Protein AF-A0A3M5T421-F1 (afdb_monomer_lite)

Structure (mmCIF, N/CA/C/O backbone):
data_AF-A0A3M5T421-F1
#
_entry.id   AF-A0A3M5T421-F1
#
loop_
_atom_site.group_PDB
_atom_site.id
_atom_site.type_symbol
_atom_site.label_atom_id
_atom_site.label_alt_id
_atom_site.label_comp_id
_atom_site.label_asym_id
_atom_site.label_entity_id
_atom_site.label_seq_id
_atom_site.pdbx_PDB_ins_code
_atom_site.Cartn_x
_atom_site.Cartn_y
_atom_site.Cartn_z
_atom_site.occupancy
_atom_site.B_iso_or_equiv
_atom_site.auth_seq_id
_atom_site.auth_comp_id
_atom_site.auth_asym_id
_atom_site.auth_atom_id
_atom_site.pdbx_PDB_model_num
ATOM 1 N N . MET A 1 1 ? -17.397 15.640 17.678 1.00 32.97 1 MET A N 1
ATOM 2 C CA . MET A 1 1 ? -16.054 15.486 18.289 1.00 32.97 1 MET A CA 1
ATOM 3 C C . MET A 1 1 ? -15.115 14.724 17.333 1.00 32.97 1 MET A C 1
ATOM 5 O O . MET A 1 1 ? -14.426 13.822 17.773 1.00 32.97 1 MET A O 1
ATOM 9 N N . GLY A 1 2 ? -15.120 15.037 16.020 1.00 40.09 2 GLY A N 1
ATOM 10 C CA . GLY A 1 2 ? -14.871 14.008 14.987 1.00 40.09 2 GLY A CA 1
ATOM 11 C C . GLY A 1 2 ? -13.845 14.260 13.869 1.00 40.09 2 GLY A C 1
ATOM 12 O O . GLY A 1 2 ? -13.619 13.334 13.102 1.00 40.09 2 GLY A O 1
ATOM 13 N N . ASP A 1 3 ? -13.181 15.418 13.764 1.00 41.81 3 ASP A N 1
ATOM 14 C CA . ASP A 1 3 ? -12.389 15.734 12.548 1.00 41.81 3 ASP A CA 1
ATOM 15 C C . ASP A 1 3 ? -10.903 16.067 12.769 1.00 41.81 3 ASP A C 1
ATOM 17 O O . ASP A 1 3 ? -10.169 16.307 11.813 1.00 41.81 3 ASP A O 1
ATOM 21 N N . ARG A 1 4 ? -10.398 16.029 14.009 1.00 44.66 4 ARG A N 1
ATOM 22 C CA . ARG A 1 4 ? -8.980 16.345 14.303 1.00 44.66 4 ARG A CA 1
ATOM 23 C C . ARG A 1 4 ? -8.010 15.168 14.131 1.00 44.66 4 ARG A C 1
ATOM 25 O O . ARG A 1 4 ? -6.826 15.306 14.412 1.00 44.66 4 ARG A O 1
ATOM 32 N N . PHE A 1 5 ? -8.494 14.018 13.664 1.00 42.78 5 PHE A N 1
ATOM 33 C CA . PHE A 1 5 ? -7.790 12.742 13.827 1.00 42.78 5 PHE A CA 1
ATOM 34 C C . PHE A 1 5 ? -6.776 12.375 12.732 1.00 42.78 5 PHE A C 1
ATOM 36 O O . PHE A 1 5 ? -6.036 11.403 12.870 1.00 42.78 5 PHE A O 1
ATOM 43 N N . TRP A 1 6 ? -6.727 13.157 11.651 1.00 49.25 6 TRP A N 1
ATOM 44 C CA . TRP A 1 6 ? -5.822 12.924 10.517 1.00 49.25 6 TRP A CA 1
ATOM 45 C C . TRP A 1 6 ? -4.857 14.081 10.238 1.00 49.25 6 TRP A C 1
ATOM 47 O O . TRP A 1 6 ? -3.846 13.886 9.576 1.00 49.25 6 TRP A O 1
ATOM 57 N N . LEU A 1 7 ? -5.154 15.284 10.734 1.00 48.03 7 LEU A N 1
ATOM 58 C CA . LEU A 1 7 ? -4.573 16.521 10.198 1.00 48.03 7 LEU A CA 1
ATOM 59 C C . LEU A 1 7 ? -3.425 17.107 11.021 1.00 48.03 7 LEU A C 1
ATOM 61 O O . LEU A 1 7 ? -2.798 18.062 10.575 1.00 48.03 7 LEU A O 1
ATOM 65 N N . GLN A 1 8 ? -3.175 16.630 12.246 1.00 38.81 8 GLN A N 1
ATOM 66 C CA . GLN A 1 8 ? -2.543 17.524 13.220 1.00 38.81 8 GLN A CA 1
ATOM 67 C C . GLN A 1 8 ? -1.059 17.326 13.525 1.00 38.81 8 GLN A C 1
ATOM 69 O O . GLN A 1 8 ? -0.505 18.219 14.165 1.00 38.81 8 GLN A O 1
ATOM 74 N N . ARG A 1 9 ? -0.368 16.246 13.128 1.00 54.88 9 ARG A N 1
ATOM 75 C CA . ARG A 1 9 ? 1.013 16.034 13.622 1.00 54.88 9 ARG A CA 1
ATOM 76 C C . ARG A 1 9 ? 1.952 15.344 12.628 1.00 54.88 9 ARG A C 1
ATOM 78 O O . ARG A 1 9 ? 2.363 14.213 12.842 1.00 54.88 9 ARG A O 1
ATOM 85 N N . GLY A 1 10 ? 2.358 16.093 11.600 1.00 40.34 10 GLY A N 1
ATOM 86 C CA . GLY A 1 10 ? 3.562 15.823 10.795 1.00 40.34 10 GLY A CA 1
ATOM 87 C C . GLY A 1 10 ? 4.869 16.340 11.428 1.00 40.34 10 GLY A C 1
ATOM 88 O O . GLY A 1 10 ? 5.868 16.446 10.741 1.00 40.34 10 GLY A O 1
ATOM 89 N N . ARG A 1 11 ? 4.870 16.708 12.721 1.00 40.41 11 ARG A N 1
ATOM 90 C CA . ARG A 1 11 ? 6.007 17.343 13.428 1.00 40.41 11 ARG A CA 1
ATOM 91 C C . ARG A 1 11 ? 6.764 16.404 14.379 1.00 40.41 11 ARG A C 1
ATOM 93 O O . ARG A 1 11 ? 7.269 16.844 15.404 1.00 40.41 11 ARG A O 1
ATOM 100 N N . LEU A 1 12 ? 6.775 15.106 14.093 1.00 42.81 12 LEU A N 1
ATOM 101 C CA . LEU A 1 12 ? 7.561 14.125 14.860 1.00 42.81 12 LEU A CA 1
ATOM 102 C C . LEU A 1 12 ? 8.764 13.576 14.078 1.00 42.81 12 LEU A C 1
ATOM 104 O O . LEU A 1 12 ? 9.599 12.913 14.678 1.00 42.81 12 LEU A O 1
ATOM 108 N N . CYS A 1 13 ? 8.886 13.887 12.783 1.00 45.94 13 CYS A N 1
ATOM 109 C CA . CYS A 1 13 ? 9.976 13.406 11.925 1.00 45.94 13 CYS A CA 1
ATOM 110 C C . CYS A 1 13 ? 11.144 14.407 11.780 1.00 45.94 13 CYS A C 1
ATOM 112 O O . CYS A 1 13 ? 12.194 14.044 11.260 1.00 45.94 13 CYS A O 1
ATOM 114 N N . ASP A 1 14 ? 11.008 15.641 12.282 1.00 37.53 14 ASP A N 1
ATOM 115 C CA . ASP A 1 14 ? 12.075 16.651 12.257 1.00 37.53 14 ASP A CA 1
ATOM 116 C C . ASP A 1 14 ? 13.044 16.442 13.432 1.00 37.53 14 ASP A C 1
ATOM 118 O O . ASP A 1 14 ? 12.954 17.121 14.457 1.00 37.53 14 ASP A O 1
ATOM 122 N N . GLY A 1 15 ? 13.968 15.483 13.332 1.00 37.75 15 GLY A N 1
ATOM 123 C CA . GLY A 1 15 ? 14.931 15.300 14.418 1.00 37.75 15 GLY A CA 1
ATOM 124 C C . GLY A 1 15 ? 15.974 14.206 14.256 1.00 37.75 15 GLY A C 1
ATOM 125 O O . GLY A 1 15 ? 15.982 13.297 15.074 1.00 37.75 15 GLY A O 1
ATOM 126 N N . ALA A 1 16 ? 16.880 14.319 13.274 1.00 31.34 16 ALA A N 1
ATOM 127 C CA . ALA A 1 16 ? 18.247 13.768 13.358 1.00 31.34 16 ALA A CA 1
ATOM 128 C C . ALA A 1 16 ? 19.141 14.212 12.176 1.00 31.34 16 ALA A C 1
ATOM 130 O O . ALA A 1 16 ? 19.676 13.385 11.445 1.00 31.34 16 ALA A O 1
ATOM 131 N N . ALA A 1 17 ? 19.360 15.517 11.988 1.00 31.08 17 ALA A N 1
ATOM 132 C CA . ALA A 1 17 ? 20.508 15.976 11.200 1.00 31.08 17 ALA A CA 1
ATOM 133 C C . ALA A 1 17 ? 21.739 16.020 12.120 1.00 31.08 17 ALA A C 1
ATOM 135 O O . ALA A 1 17 ? 21.999 17.016 12.797 1.00 31.08 17 ALA A O 1
ATOM 136 N N . VAL A 1 18 ? 22.465 14.903 12.204 1.00 35.62 18 VAL A N 1
ATOM 137 C CA . VAL A 1 18 ? 23.777 14.846 12.862 1.00 35.62 18 VAL A CA 1
ATOM 138 C C . VAL A 1 18 ? 24.760 15.644 12.012 1.00 35.62 18 VAL A C 1
ATOM 140 O O . VAL A 1 18 ? 24.970 15.357 10.837 1.00 35.62 18 VAL A O 1
ATOM 143 N N . GLY A 1 19 ? 25.326 16.684 12.622 1.00 30.52 19 GLY A N 1
ATOM 144 C CA . GLY A 1 19 ? 26.227 17.619 11.972 1.00 30.52 19 GLY A CA 1
ATOM 145 C C . GLY A 1 19 ? 27.508 16.963 11.467 1.00 30.52 19 GLY A C 1
ATOM 146 O O . GLY A 1 19 ? 28.195 16.254 12.203 1.00 30.52 19 GLY A O 1
ATOM 147 N N . LEU A 1 20 ? 27.873 17.304 10.235 1.00 30.28 20 LEU A N 1
ATOM 148 C CA . LEU A 1 20 ? 29.234 17.175 9.747 1.00 30.28 20 LEU A CA 1
ATOM 149 C C . LEU A 1 20 ? 29.764 18.574 9.439 1.00 30.28 20 LEU A C 1
ATOM 151 O O . LEU A 1 20 ? 29.125 19.375 8.762 1.00 30.28 20 LEU A O 1
ATOM 155 N N . ARG A 1 21 ? 30.904 18.871 10.059 1.00 31.30 21 ARG A N 1
ATOM 156 C CA . ARG A 1 21 ? 31.563 20.172 10.080 1.00 31.30 21 ARG A CA 1
ATOM 157 C C . ARG A 1 21 ? 32.033 20.573 8.686 1.00 31.30 21 ARG A C 1
ATOM 159 O O . ARG A 1 21 ? 32.605 19.770 7.957 1.00 31.30 21 ARG A O 1
ATOM 166 N N . ASP A 1 22 ? 31.827 21.849 8.404 1.00 29.31 22 ASP A N 1
ATOM 167 C CA . ASP A 1 22 ? 32.208 22.542 7.185 1.00 29.31 22 ASP A CA 1
ATOM 168 C C . ASP A 1 22 ? 33.729 22.784 7.153 1.00 29.31 22 ASP A C 1
ATOM 170 O O . ASP A 1 22 ? 34.298 23.417 8.045 1.00 29.31 22 ASP A O 1
ATOM 174 N N . HIS A 1 23 ? 34.393 22.245 6.134 1.00 31.81 23 HIS A N 1
ATOM 175 C CA . HIS A 1 23 ? 35.765 22.570 5.754 1.00 31.81 23 HIS A CA 1
ATOM 176 C C . HIS A 1 23 ? 35.909 22.326 4.252 1.00 31.81 23 HIS A C 1
ATOM 178 O O . HIS A 1 23 ? 36.135 21.190 3.844 1.00 31.81 23 HIS A O 1
ATOM 184 N N . SER A 1 24 ? 35.806 23.370 3.426 1.00 30.89 24 SER A N 1
ATOM 185 C CA . SER A 1 24 ? 36.708 23.634 2.283 1.00 30.89 24 SER A CA 1
ATOM 186 C C . SER A 1 24 ? 36.214 24.838 1.462 1.00 30.89 24 SER A C 1
ATOM 188 O O . SER A 1 24 ? 35.057 24.930 1.085 1.00 30.89 24 SER A O 1
ATOM 190 N N . ILE A 1 25 ? 37.008 25.910 1.403 1.00 35.69 25 ILE A N 1
ATOM 191 C CA . ILE A 1 25 ? 37.922 26.280 0.303 1.00 35.69 25 ILE A CA 1
ATOM 192 C C . ILE A 1 25 ? 37.226 27.020 -0.852 1.00 35.69 25 ILE A C 1
ATOM 194 O O . ILE A 1 25 ? 36.344 26.526 -1.541 1.00 35.69 25 ILE A O 1
ATOM 198 N N . HIS A 1 26 ? 37.731 28.236 -1.064 1.00 31.06 26 HIS A N 1
ATOM 199 C CA . HIS A 1 26 ? 37.519 29.118 -2.203 1.00 31.06 26 HIS A CA 1
ATOM 200 C C . HIS A 1 26 ? 37.554 28.421 -3.572 1.00 31.06 26 HIS A C 1
ATOM 202 O O . HIS A 1 26 ? 38.553 27.801 -3.926 1.00 31.06 26 HIS A O 1
ATOM 208 N N . ALA A 1 27 ? 36.575 28.734 -4.424 1.00 35.19 27 ALA A N 1
ATOM 209 C CA . ALA A 1 27 ? 36.778 28.792 -5.868 1.00 35.19 27 ALA A CA 1
ATOM 210 C C . ALA A 1 27 ? 35.892 29.876 -6.504 1.00 35.19 27 ALA A C 1
ATOM 212 O O . ALA A 1 27 ? 34.702 29.999 -6.225 1.00 35.19 27 ALA A O 1
ATOM 213 N N . ARG A 1 28 ? 36.537 30.707 -7.327 1.00 31.88 28 ARG A N 1
ATOM 214 C CA . ARG A 1 28 ? 35.985 31.805 -8.131 1.00 31.88 28 ARG A CA 1
ATOM 215 C C . ARG A 1 28 ? 35.300 31.280 -9.398 1.00 31.88 28 ARG A C 1
ATOM 217 O O . ARG A 1 28 ? 35.723 30.268 -9.941 1.00 31.88 28 ARG A O 1
ATOM 224 N N . GLY A 1 29 ? 34.424 32.116 -9.963 1.00 29.84 29 GLY A N 1
ATOM 225 C CA . GLY A 1 29 ? 34.010 32.095 -11.377 1.00 29.84 29 GLY A CA 1
ATOM 226 C C . GLY A 1 29 ? 32.562 31.638 -11.557 1.00 29.84 29 GLY A C 1
ATOM 227 O O . GLY A 1 29 ? 32.127 30.721 -10.890 1.00 29.84 29 GLY A O 1
ATOM 228 N N . LEU A 1 30 ? 31.726 32.214 -12.414 1.00 35.88 30 LEU A N 1
ATOM 229 C CA . LEU A 1 30 ? 31.866 33.289 -13.390 1.00 35.88 30 LEU A CA 1
ATOM 230 C C . LEU A 1 30 ? 30.430 33.722 -13.730 1.00 35.88 30 LEU A C 1
ATOM 232 O O . LEU A 1 30 ? 29.548 32.887 -13.913 1.00 35.88 30 LEU A O 1
ATOM 236 N N . ARG A 1 31 ? 30.191 35.034 -13.793 1.00 35.88 31 ARG A N 1
ATOM 237 C CA . ARG A 1 31 ? 28.919 35.615 -14.242 1.00 35.88 31 ARG A CA 1
ATOM 238 C C . ARG A 1 31 ? 28.739 35.317 -15.725 1.00 35.88 31 ARG A C 1
ATOM 240 O O . ARG A 1 31 ? 29.645 35.618 -16.496 1.00 35.88 31 ARG A O 1
ATOM 247 N N . THR A 1 32 ? 27.554 34.883 -16.142 1.00 36.88 32 THR A N 1
ATOM 248 C CA . THR A 1 32 ? 27.082 35.167 -17.501 1.00 36.88 32 THR A CA 1
ATOM 249 C C . THR A 1 32 ? 25.639 35.652 -17.465 1.00 36.88 32 THR A C 1
ATOM 251 O O . THR A 1 32 ? 24.777 35.129 -16.765 1.00 36.88 32 THR A O 1
ATOM 254 N N . HIS A 1 33 ? 25.453 36.768 -18.160 1.00 36.34 33 HIS A N 1
ATOM 255 C CA . HIS A 1 33 ? 24.231 37.535 -18.308 1.00 36.34 33 HIS A CA 1
ATOM 256 C C . HIS A 1 33 ? 23.239 36.814 -19.220 1.00 36.34 33 HIS A C 1
ATOM 258 O O . HIS A 1 33 ? 23.617 36.287 -20.265 1.00 36.34 33 HIS A O 1
ATOM 264 N N . GLY A 1 34 ? 21.958 36.899 -18.867 1.00 34.22 34 GLY A N 1
ATOM 265 C CA . GLY A 1 34 ? 20.860 36.575 -19.765 1.00 34.22 34 GLY A CA 1
ATOM 266 C C . GLY A 1 34 ? 20.754 37.545 -20.945 1.00 34.22 34 GLY A C 1
ATOM 267 O O . GLY A 1 34 ? 21.080 38.731 -20.842 1.00 34.22 34 GLY A O 1
ATOM 268 N N . ARG A 1 35 ? 20.227 37.034 -22.060 1.00 36.50 35 ARG A N 1
ATOM 269 C CA . ARG A 1 35 ? 19.648 37.846 -23.129 1.00 36.50 35 ARG A CA 1
ATOM 270 C C . ARG A 1 35 ? 18.501 37.086 -23.789 1.00 36.50 35 ARG A C 1
ATOM 272 O O . ARG A 1 35 ? 18.713 36.114 -24.502 1.00 36.50 35 ARG A O 1
ATOM 279 N N . ASN A 1 36 ? 17.292 37.570 -23.522 1.00 35.12 36 ASN A N 1
ATOM 280 C CA . ASN A 1 36 ? 16.104 37.331 -24.328 1.00 35.12 36 ASN A CA 1
ATOM 281 C C . ASN A 1 36 ? 16.217 38.120 -25.635 1.00 35.12 36 ASN A C 1
ATOM 283 O O . ASN A 1 36 ? 16.517 39.314 -25.599 1.00 35.12 36 ASN A O 1
ATOM 287 N N . ILE A 1 37 ? 15.894 37.483 -26.757 1.00 38.16 37 ILE A N 1
ATOM 288 C CA . ILE A 1 37 ? 15.393 38.153 -27.961 1.00 38.16 37 ILE A CA 1
ATOM 289 C C . ILE A 1 37 ? 14.503 37.158 -28.702 1.00 38.16 37 ILE A C 1
ATOM 291 O O . ILE A 1 37 ? 14.935 36.057 -29.032 1.00 38.16 37 ILE A O 1
ATOM 295 N N . GLY A 1 38 ? 13.241 37.536 -28.896 1.00 32.88 38 GLY A N 1
ATOM 296 C CA . GLY A 1 38 ? 12.281 36.770 -29.679 1.00 32.88 38 GLY A CA 1
ATOM 297 C C . GLY A 1 38 ? 12.389 37.055 -31.172 1.00 32.88 38 GLY A C 1
ATOM 298 O O . GLY A 1 38 ? 12.977 38.052 -31.579 1.00 32.88 38 GLY A O 1
ATOM 299 N N . ALA A 1 39 ? 11.741 36.215 -31.973 1.00 34.44 39 ALA A N 1
ATOM 300 C CA . ALA A 1 39 ? 11.135 36.619 -33.235 1.00 34.44 39 ALA A CA 1
ATOM 301 C C . ALA A 1 39 ? 10.099 35.575 -33.660 1.00 34.44 39 ALA A C 1
ATOM 303 O O . ALA A 1 39 ? 10.355 34.374 -33.681 1.00 34.44 39 ALA A O 1
ATOM 304 N N . ALA A 1 40 ? 8.913 36.082 -33.968 1.00 35.72 40 ALA A N 1
ATOM 305 C CA . ALA A 1 40 ? 7.788 35.369 -34.531 1.00 35.72 40 ALA A CA 1
ATOM 306 C C . ALA A 1 40 ? 8.055 34.948 -35.983 1.00 35.72 40 ALA A C 1
ATOM 308 O O . ALA A 1 40 ? 8.691 35.689 -36.726 1.00 35.72 40 ALA A O 1
ATOM 309 N N . HIS A 1 41 ? 7.447 33.844 -36.422 1.00 36.12 41 HIS A N 1
ATOM 310 C CA . HIS A 1 41 ? 7.095 33.665 -37.829 1.00 36.12 41 HIS A CA 1
ATOM 311 C C . HIS A 1 41 ? 5.764 32.916 -37.975 1.00 36.12 41 HIS A C 1
ATOM 313 O O . HIS A 1 41 ? 5.596 31.789 -37.518 1.00 36.12 41 HIS A O 1
ATOM 319 N N . ARG A 1 42 ? 4.813 33.597 -38.626 1.00 35.00 42 ARG A N 1
ATOM 320 C CA . ARG A 1 42 ? 3.590 33.058 -39.234 1.00 35.00 42 ARG A CA 1
ATOM 321 C C . ARG A 1 42 ? 3.919 32.451 -40.603 1.00 35.00 42 ARG A C 1
ATOM 323 O O . ARG A 1 42 ? 4.638 33.076 -41.375 1.00 35.00 42 ARG A O 1
ATOM 330 N N . SER A 1 43 ? 3.291 31.326 -40.934 1.00 36.25 43 SER A N 1
ATOM 331 C CA . SER A 1 43 ? 2.716 30.972 -42.253 1.00 36.25 43 SER A CA 1
ATOM 332 C C . SER A 1 43 ? 1.999 29.618 -42.074 1.00 36.25 43 SER A C 1
ATOM 334 O O . SER A 1 43 ? 2.550 28.719 -41.456 1.00 36.25 43 SER A O 1
ATOM 336 N N . SER A 1 44 ? 0.679 29.496 -42.240 1.00 33.00 44 SER A N 1
ATOM 337 C CA . SER A 1 44 ? -0.132 29.501 -43.472 1.00 33.00 44 SER A CA 1
ATOM 338 C C . SER A 1 44 ? 0.101 28.283 -44.378 1.00 33.00 44 SER A C 1
ATOM 340 O O . SER A 1 44 ? 1.075 28.256 -45.117 1.00 33.00 44 SER A O 1
ATOM 342 N N . GLY A 1 45 ? -0.884 27.372 -44.407 1.00 30.27 45 GLY A N 1
ATOM 343 C CA . GLY A 1 45 ? -1.228 26.556 -45.582 1.00 30.27 45 GLY A CA 1
ATOM 344 C C . GLY A 1 45 ? -0.817 25.079 -45.546 1.00 30.27 45 GLY A C 1
ATOM 345 O O . GLY A 1 45 ? 0.342 24.755 -45.742 1.00 30.27 45 GLY A O 1
ATOM 346 N N . LEU A 1 46 ? -1.774 24.162 -45.375 1.00 36.59 46 LEU A N 1
ATOM 347 C CA . LEU A 1 46 ? -2.477 23.482 -46.476 1.00 36.59 46 LEU A CA 1
ATOM 348 C C . LEU A 1 46 ? -3.351 22.359 -45.892 1.00 36.59 46 LEU A C 1
ATOM 350 O O . LEU A 1 46 ? -2.864 21.398 -45.301 1.00 36.59 46 LEU A O 1
ATOM 354 N N . ALA A 1 47 ? -4.660 22.480 -46.094 1.00 35.72 47 ALA A N 1
ATOM 355 C CA . ALA A 1 47 ? -5.601 21.390 -45.905 1.00 35.72 47 ALA A CA 1
ATOM 356 C C . ALA A 1 47 ? -5.402 20.368 -47.032 1.00 35.72 47 ALA A C 1
ATOM 358 O O . ALA A 1 47 ? -5.485 20.725 -48.205 1.00 35.72 47 ALA A O 1
ATOM 359 N N . THR A 1 48 ? -5.176 19.103 -46.682 1.00 38.56 48 THR A N 1
ATOM 360 C CA . THR A 1 48 ? -5.306 17.992 -47.630 1.00 38.56 48 THR A CA 1
ATOM 361 C C . THR A 1 48 ? -6.245 16.967 -47.020 1.00 38.56 48 THR A C 1
ATOM 363 O O . THR A 1 48 ? -5.930 16.324 -46.021 1.00 38.56 48 THR A O 1
ATOM 366 N N . SER A 1 49 ? -7.433 16.864 -47.609 1.00 37.31 49 SER A N 1
ATOM 367 C CA . SER A 1 49 ? -8.392 15.803 -47.343 1.00 37.31 49 SER A CA 1
ATOM 368 C C . SER A 1 49 ? -7.791 14.465 -47.762 1.00 37.31 49 SER A C 1
ATOM 370 O O . SER A 1 49 ? -7.388 14.319 -48.917 1.00 37.31 49 SER A O 1
ATOM 372 N N . GLN A 1 50 ? -7.793 13.473 -46.875 1.00 40.84 50 GLN A N 1
ATOM 373 C CA . GLN A 1 50 ? -7.695 12.082 -47.297 1.00 40.84 50 GLN A CA 1
ATOM 374 C C . GLN A 1 50 ? -8.900 11.291 -46.814 1.00 40.84 50 GLN A C 1
ATOM 376 O O . GLN A 1 50 ? -9.399 11.419 -45.697 1.00 40.84 50 GLN A O 1
ATOM 381 N N . THR A 1 51 ? -9.397 10.546 -47.781 1.00 36.78 51 THR A N 1
ATOM 382 C CA . THR A 1 51 ? -10.641 9.817 -47.870 1.00 36.78 51 THR A CA 1
ATOM 383 C C . THR A 1 51 ? -10.647 8.590 -46.968 1.00 36.78 51 THR A C 1
ATOM 385 O O . THR A 1 51 ? -9.695 7.819 -46.876 1.00 36.78 51 THR A O 1
ATOM 388 N N . ARG A 1 52 ? -11.792 8.407 -46.313 1.00 37.00 52 ARG A N 1
ATOM 389 C CA . ARG A 1 52 ? -12.182 7.243 -45.521 1.00 37.00 52 ARG A CA 1
ATOM 390 C C . ARG A 1 52 ? -12.295 6.025 -46.444 1.00 37.00 52 ARG A C 1
ATOM 392 O O . ARG A 1 52 ? -13.236 5.936 -47.224 1.00 37.00 52 ARG A O 1
ATOM 399 N N . SER A 1 53 ? -11.337 5.106 -46.360 1.00 33.56 53 SER A N 1
ATOM 400 C CA . SER A 1 53 ? -11.389 3.803 -47.029 1.00 33.56 53 SER A CA 1
ATOM 401 C C . SER A 1 53 ? -11.942 2.764 -46.052 1.00 33.56 53 SER A C 1
ATOM 403 O O . SER A 1 53 ? -11.316 2.432 -45.045 1.00 33.56 53 SER A O 1
ATOM 405 N N . THR A 1 54 ? -13.159 2.309 -46.326 1.00 39.69 54 THR A N 1
ATOM 406 C CA . THR A 1 54 ? -13.825 1.174 -45.684 1.00 39.69 54 THR A CA 1
ATOM 407 C C . THR A 1 54 ? -13.110 -0.116 -46.078 1.00 39.69 54 THR A C 1
ATOM 409 O O . THR A 1 54 ? -13.036 -0.439 -47.261 1.00 39.69 54 THR A O 1
ATOM 412 N N . ARG A 1 55 ? -12.568 -0.849 -45.100 1.00 40.38 55 ARG A N 1
ATOM 413 C CA . ARG A 1 55 ? -12.088 -2.223 -45.289 1.00 40.38 55 ARG A CA 1
ATOM 414 C C . ARG A 1 55 ? -13.103 -3.186 -44.693 1.00 40.38 55 ARG A C 1
ATOM 416 O O . ARG A 1 55 ? -13.348 -3.162 -43.489 1.00 40.38 55 ARG A O 1
ATOM 423 N N . ASP A 1 56 ? -13.674 -3.990 -45.576 1.00 36.94 56 ASP A N 1
ATOM 424 C CA . ASP A 1 56 ? -14.610 -5.063 -45.286 1.00 36.94 56 ASP A CA 1
ATOM 425 C C . ASP A 1 56 ? -13.958 -6.184 -44.465 1.00 36.94 56 ASP A C 1
ATOM 427 O O . ASP A 1 56 ? -12.828 -6.609 -44.722 1.00 36.94 56 ASP A O 1
ATOM 431 N N . LEU A 1 57 ? -14.710 -6.664 -43.472 1.00 37.09 57 LEU A N 1
ATOM 432 C CA . LEU A 1 57 ? -14.452 -7.902 -42.744 1.00 37.09 57 LEU A CA 1
ATOM 433 C C . LEU A 1 57 ? -14.640 -9.095 -43.692 1.00 37.09 57 LEU A C 1
ATOM 435 O O . LEU A 1 57 ? -15.744 -9.331 -44.179 1.00 37.09 57 LEU A O 1
ATOM 439 N N . VAL A 1 58 ? -13.596 -9.903 -43.873 1.00 39.62 58 VAL A N 1
ATOM 440 C CA . VAL A 1 58 ? -13.699 -11.235 -44.483 1.00 39.62 58 VAL A CA 1
ATOM 441 C C . VAL A 1 58 ? -13.680 -12.278 -43.365 1.00 39.62 58 VAL A C 1
ATOM 443 O O . VAL A 1 58 ? -12.659 -12.492 -42.714 1.00 39.62 58 VAL A O 1
ATOM 446 N N . LEU A 1 59 ? -14.833 -12.907 -43.131 1.00 45.94 59 LEU A N 1
ATOM 447 C CA . LEU A 1 59 ? -14.989 -14.124 -42.328 1.00 45.94 59 LEU A CA 1
ATOM 448 C C . LEU A 1 59 ? -14.735 -15.370 -43.206 1.00 45.94 59 LEU A C 1
ATOM 450 O O . LEU A 1 59 ? -14.953 -15.317 -44.417 1.00 45.94 59 LEU A O 1
ATOM 454 N N . PRO A 1 60 ? -14.275 -16.492 -42.623 1.00 41.75 60 PRO A N 1
ATOM 455 C CA . PRO A 1 60 ? -13.832 -17.665 -43.371 1.00 41.75 60 PRO A CA 1
ATOM 456 C C . PRO A 1 60 ? -14.989 -18.499 -43.944 1.00 41.75 60 PRO A C 1
ATOM 458 O O . PRO A 1 60 ? -16.057 -18.636 -43.347 1.00 41.75 60 PRO A O 1
ATOM 461 N N . HIS A 1 61 ? -14.727 -19.101 -45.106 1.00 39.88 61 HIS A N 1
ATOM 462 C CA . HIS A 1 61 ? -15.609 -20.031 -45.806 1.00 39.88 61 HIS A CA 1
ATOM 463 C C . HIS A 1 61 ? -15.905 -21.293 -44.980 1.00 39.88 61 HIS A C 1
ATOM 465 O O . HIS A 1 61 ? -15.005 -22.040 -44.598 1.00 39.88 61 HIS A O 1
ATOM 471 N N . VAL A 1 62 ? -17.195 -21.565 -44.789 1.00 39.94 62 VAL A N 1
ATOM 472 C CA . VAL A 1 62 ? -17.733 -22.838 -44.302 1.00 39.94 62 VAL A CA 1
ATOM 473 C C . VAL A 1 62 ? -17.723 -23.843 -45.458 1.00 39.94 62 VAL A C 1
ATOM 475 O O . VAL A 1 62 ? -18.352 -23.617 -46.492 1.00 39.94 62 VAL A O 1
ATOM 478 N N . ALA A 1 63 ? -17.002 -24.952 -45.293 1.00 37.84 63 ALA A N 1
ATOM 479 C CA . ALA A 1 63 ? -16.981 -26.054 -46.248 1.00 37.84 63 ALA A CA 1
ATOM 480 C C . ALA A 1 63 ? -18.288 -26.862 -46.162 1.00 37.84 63 ALA A C 1
ATOM 482 O O . ALA A 1 63 ? -18.620 -27.433 -45.123 1.00 37.84 63 ALA A O 1
ATOM 483 N N . ALA A 1 64 ? -19.030 -26.913 -47.269 1.00 37.50 64 ALA A N 1
ATOM 484 C CA . ALA A 1 64 ? -20.229 -27.728 -47.415 1.00 37.50 64 ALA A CA 1
ATOM 485 C C . ALA A 1 64 ? -19.854 -29.205 -47.637 1.00 37.50 64 ALA A C 1
ATOM 487 O O . ALA A 1 64 ? -19.156 -29.550 -48.590 1.00 37.50 64 ALA A O 1
ATOM 488 N N . ALA A 1 65 ? -20.342 -30.082 -46.759 1.00 38.31 65 ALA A N 1
ATOM 489 C CA . ALA A 1 65 ? -20.200 -31.527 -46.874 1.00 38.31 65 ALA A CA 1
ATOM 490 C C . ALA A 1 65 ? -21.042 -32.069 -48.047 1.00 38.31 65 ALA A C 1
ATOM 492 O O . ALA A 1 65 ? -22.275 -32.033 -48.025 1.00 38.31 65 ALA A O 1
ATOM 493 N N . ALA A 1 66 ? -20.367 -32.588 -49.073 1.00 39.97 66 ALA A N 1
ATOM 494 C CA . ALA A 1 66 ? -20.986 -33.300 -50.183 1.00 39.97 66 ALA A CA 1
ATOM 495 C C . ALA A 1 66 ? -21.419 -34.711 -49.743 1.00 39.97 66 ALA A C 1
ATOM 497 O O . ALA A 1 66 ? -20.624 -35.509 -49.245 1.00 39.97 66 ALA A O 1
ATOM 498 N N . ARG A 1 67 ? -22.707 -35.010 -49.937 1.00 39.88 67 ARG A N 1
ATOM 499 C CA . ARG A 1 67 ? -23.335 -36.317 -49.712 1.00 39.88 67 ARG A CA 1
ATOM 500 C C . ARG A 1 67 ? -22.839 -37.319 -50.755 1.00 39.88 67 ARG A C 1
ATOM 502 O O . ARG A 1 67 ? -23.138 -37.167 -51.934 1.00 39.88 67 ARG A O 1
ATOM 509 N N . ASN A 1 68 ? -22.126 -38.352 -50.313 1.00 39.91 68 ASN A N 1
ATOM 510 C CA . ASN A 1 68 ? -21.692 -39.457 -51.164 1.00 39.91 68 ASN A CA 1
ATOM 511 C C . ASN A 1 68 ? -22.734 -40.584 -51.101 1.00 39.91 68 ASN A C 1
ATOM 513 O O . ASN A 1 68 ? -22.890 -41.252 -50.080 1.00 39.91 68 ASN A O 1
ATOM 517 N N . THR A 1 69 ? -23.490 -40.753 -52.182 1.00 38.84 69 THR A N 1
ATOM 518 C CA . THR A 1 69 ? -24.409 -41.872 -52.396 1.00 38.84 69 THR A CA 1
ATOM 519 C C . THR A 1 69 ? -23.628 -43.005 -53.052 1.00 38.84 69 THR A C 1
ATOM 521 O O . THR A 1 69 ? -23.176 -42.873 -54.187 1.00 38.84 69 THR A O 1
ATOM 524 N N . ARG A 1 70 ? -23.469 -44.139 -52.359 1.00 37.25 70 ARG A N 1
ATOM 525 C CA . ARG A 1 70 ? -23.011 -45.378 -52.998 1.00 37.25 70 ARG A CA 1
ATOM 526 C C . ARG A 1 70 ? -23.921 -46.541 -52.628 1.00 37.25 70 ARG A C 1
ATOM 528 O O . ARG A 1 70 ? -24.163 -46.832 -51.461 1.00 37.25 70 ARG A O 1
ATOM 535 N N . SER A 1 71 ? -24.451 -47.124 -53.690 1.00 37.78 71 SER A N 1
ATOM 536 C CA . SER A 1 71 ? -25.493 -48.132 -53.777 1.00 37.78 71 SER A CA 1
ATOM 537 C C . SER A 1 71 ? -25.149 -49.419 -53.027 1.00 37.78 71 SER A C 1
ATOM 539 O O . SER A 1 71 ? -24.069 -49.980 -53.206 1.00 37.78 71 SER A O 1
ATOM 541 N N . TYR A 1 72 ? -26.097 -49.908 -52.227 1.00 44.44 72 TYR A N 1
ATOM 542 C CA . TYR A 1 72 ? -26.068 -51.256 -51.669 1.00 44.44 72 TYR A CA 1
ATOM 543 C C . TYR A 1 72 ? -26.408 -52.272 -52.765 1.00 44.44 72 TYR A C 1
ATOM 545 O O . TYR A 1 72 ? -27.444 -52.175 -53.422 1.00 44.44 72 TYR A O 1
ATOM 553 N N . VAL A 1 73 ? -25.519 -53.245 -52.951 1.00 45.28 73 VAL A N 1
ATOM 554 C CA . VAL A 1 73 ? -25.720 -54.412 -53.811 1.00 45.28 73 VAL A CA 1
ATOM 555 C C . VAL A 1 73 ? -26.656 -55.387 -53.098 1.00 45.28 73 VAL A C 1
ATOM 557 O O . VAL A 1 73 ? -26.377 -55.831 -51.985 1.00 45.28 73 VAL A O 1
ATOM 560 N N . ILE A 1 74 ? -27.770 -55.716 -53.750 1.00 39.53 74 ILE A N 1
ATOM 561 C CA . ILE A 1 74 ? -28.675 -56.794 -53.352 1.00 39.53 74 ILE A CA 1
ATOM 562 C C . ILE A 1 74 ? -28.038 -58.122 -53.775 1.00 39.53 74 ILE A C 1
ATOM 564 O O . ILE A 1 74 ? -27.992 -58.437 -54.960 1.00 39.53 74 ILE A O 1
ATOM 568 N N . GLN A 1 75 ? -27.565 -58.908 -52.805 1.00 45.00 75 GLN A N 1
ATOM 569 C CA . GLN A 1 75 ? -27.199 -60.310 -53.012 1.00 45.00 75 GLN A CA 1
ATOM 570 C C . GLN A 1 75 ? -28.425 -61.180 -52.693 1.00 45.00 75 GLN A C 1
ATOM 572 O O . GLN A 1 75 ? -28.869 -61.263 -51.547 1.00 45.00 75 GLN A O 1
ATOM 577 N N . GLN A 1 76 ? -28.986 -61.808 -53.727 1.00 41.00 76 GLN A N 1
ATOM 578 C CA . GLN A 1 76 ? -30.087 -62.766 -53.635 1.00 41.00 76 GLN A CA 1
ATOM 579 C C . GLN A 1 76 ? -29.695 -63.981 -52.778 1.00 41.00 76 GLN A C 1
ATOM 581 O O . GLN A 1 76 ? -28.681 -64.631 -53.030 1.00 41.00 76 GLN A O 1
ATOM 586 N N . ARG A 1 77 ? -30.536 -64.328 -51.797 1.00 36.12 77 ARG A N 1
ATOM 587 C CA . ARG A 1 77 ? -30.470 -65.598 -51.064 1.00 36.12 77 ARG A CA 1
ATOM 588 C C . ARG A 1 77 ? -31.399 -66.603 -51.746 1.00 36.12 77 ARG A C 1
ATOM 590 O O . ARG A 1 77 ? -32.614 -66.433 -51.710 1.00 36.12 77 ARG A O 1
ATOM 597 N N . GLN A 1 78 ? -30.817 -67.621 -52.375 1.00 40.62 78 GLN A N 1
ATOM 598 C CA . GLN A 1 78 ? -31.542 -68.774 -52.907 1.00 40.62 78 GLN A CA 1
ATOM 599 C C . GLN A 1 78 ? -31.979 -69.734 -51.786 1.00 40.62 78 GLN A C 1
ATOM 601 O O . GLN A 1 78 ? -31.398 -69.781 -50.701 1.00 40.62 78 GLN A O 1
ATOM 606 N N . SER A 1 79 ? -33.062 -70.442 -52.082 1.00 39.09 79 SER A N 1
ATOM 607 C CA . SER A 1 79 ? -33.919 -71.290 -51.254 1.00 39.09 79 SER A CA 1
ATOM 608 C C . SER A 1 79 ? -33.495 -72.770 -51.194 1.00 39.09 79 SER A C 1
ATOM 610 O O . SER A 1 79 ? -32.921 -73.286 -52.146 1.00 39.09 79 SER A O 1
ATOM 612 N N . GLY A 1 80 ? -33.904 -73.466 -50.116 1.00 35.84 80 GLY A N 1
ATOM 613 C CA . GLY A 1 80 ? -33.960 -74.940 -49.976 1.00 35.84 80 GLY A CA 1
ATOM 614 C C . GLY A 1 80 ? -33.140 -75.463 -48.784 1.00 35.84 80 GLY A C 1
ATOM 615 O O . GLY A 1 80 ? -31.923 -75.414 -48.849 1.00 35.84 80 GLY A O 1
ATOM 616 N N . HIS A 1 81 ? -33.707 -75.828 -47.620 1.00 41.72 81 HIS A N 1
ATOM 617 C CA . HIS A 1 81 ? -34.502 -77.032 -47.231 1.00 41.72 81 HIS A CA 1
ATOM 618 C C . HIS A 1 81 ? -33.700 -77.798 -46.134 1.00 41.72 81 HIS A C 1
ATOM 620 O O . HIS A 1 81 ? -32.482 -77.641 -46.126 1.00 41.72 81 HIS A O 1
ATOM 626 N N . PRO A 1 82 ? -34.254 -78.692 -45.282 1.00 47.03 82 PRO A N 1
ATOM 627 C CA . PRO A 1 82 ? -35.577 -78.816 -44.664 1.00 47.03 82 PRO A CA 1
ATOM 628 C C . PRO A 1 82 ? -35.538 -78.562 -43.130 1.00 47.03 82 PRO A C 1
ATOM 630 O O . PRO A 1 82 ? -34.488 -78.346 -42.530 1.00 47.03 82 PRO A O 1
ATOM 633 N N . ILE A 1 83 ? -36.710 -78.604 -42.489 1.00 53.50 83 ILE A N 1
ATOM 634 C CA . ILE A 1 83 ? -36.872 -78.629 -41.028 1.00 53.50 83 ILE A CA 1
ATOM 635 C C . ILE A 1 83 ? -36.277 -79.932 -40.478 1.00 53.50 83 ILE A C 1
ATOM 637 O O . ILE A 1 83 ? -36.750 -81.016 -40.809 1.00 53.50 83 ILE A O 1
ATOM 641 N N . GLY A 1 84 ? -35.262 -79.814 -39.625 1.00 42.19 84 GLY A N 1
ATOM 642 C CA . GLY A 1 84 ? -34.661 -80.922 -38.896 1.00 42.19 84 GLY A CA 1
ATOM 643 C C . GLY A 1 84 ? -34.059 -80.423 -37.588 1.00 42.19 84 GLY A C 1
ATOM 644 O O . GLY A 1 84 ? -33.164 -79.588 -37.608 1.00 42.19 84 GLY A O 1
ATOM 645 N N . GLN A 1 85 ? -34.590 -80.950 -36.484 1.00 43.81 85 GLN A N 1
ATOM 646 C CA . GLN A 1 85 ? -33.980 -81.015 -35.157 1.00 43.81 85 GLN A CA 1
ATOM 647 C C . GLN A 1 85 ? -33.553 -79.672 -34.524 1.00 43.81 85 GLN A C 1
ATOM 649 O O . GLN A 1 85 ? -32.446 -79.175 -34.716 1.00 43.81 85 GLN A O 1
ATOM 654 N N . LEU A 1 86 ? -34.410 -79.115 -33.660 1.00 50.78 86 LEU A N 1
ATOM 655 C CA . LEU A 1 86 ? -33.937 -78.266 -32.565 1.00 50.78 86 LEU A CA 1
ATOM 656 C C . LEU A 1 86 ? -33.114 -79.156 -31.626 1.00 50.78 86 LEU A C 1
ATOM 658 O O . LEU A 1 86 ? -33.644 -79.712 -30.666 1.00 50.78 86 LEU A O 1
ATOM 662 N N . ASP A 1 87 ? -31.823 -79.304 -31.917 1.00 52.16 87 ASP A N 1
ATOM 663 C CA . ASP A 1 87 ? -30.853 -79.668 -30.895 1.00 52.16 87 ASP A CA 1
ATOM 664 C C . ASP A 1 87 ? -30.898 -78.550 -29.854 1.00 52.16 87 ASP A C 1
ATOM 666 O O . ASP A 1 87 ? -30.349 -77.459 -30.039 1.00 52.16 87 ASP A O 1
ATOM 670 N N . MET A 1 88 ? -31.636 -78.799 -28.769 1.00 55.81 88 MET A N 1
ATOM 671 C CA . MET A 1 88 ? -31.540 -78.001 -27.558 1.00 55.81 88 MET A CA 1
ATOM 672 C C . MET A 1 88 ? -30.052 -77.955 -27.206 1.00 55.81 88 MET A C 1
ATOM 674 O O . MET A 1 88 ? -29.458 -79.014 -26.978 1.00 55.81 88 MET A O 1
ATOM 678 N N . PRO A 1 89 ? -29.407 -76.774 -27.228 1.00 56.66 89 PRO A N 1
ATOM 679 C CA . PRO A 1 89 ? -27.997 -76.690 -26.902 1.00 56.66 89 PRO A CA 1
ATOM 680 C C . PRO A 1 89 ? -27.816 -77.303 -25.519 1.00 56.66 89 PRO A C 1
ATOM 682 O O . PRO A 1 89 ? -28.542 -76.930 -24.597 1.00 56.66 89 PRO A O 1
ATOM 685 N N . SER A 1 90 ? -26.881 -78.249 -25.392 1.00 62.12 90 SER A N 1
ATOM 686 C CA . SER A 1 90 ? -26.576 -78.869 -24.103 1.00 62.12 90 SER A CA 1
ATOM 687 C C . SER A 1 90 ? -26.428 -77.774 -23.046 1.00 62.12 90 SER A C 1
ATOM 689 O O . SER A 1 90 ? -25.882 -76.705 -23.338 1.00 62.12 90 SER A O 1
ATOM 691 N N . GLU A 1 91 ? -26.931 -77.996 -21.832 1.00 62.19 91 GLU A N 1
ATOM 692 C CA . GLU A 1 91 ? -26.909 -76.983 -20.763 1.00 62.19 91 GLU A CA 1
ATOM 693 C C . GLU A 1 91 ? -25.496 -76.398 -20.538 1.00 62.19 91 GLU A C 1
ATOM 695 O O . GLU A 1 91 ? -25.340 -75.230 -20.187 1.00 62.19 91 GLU A O 1
ATOM 700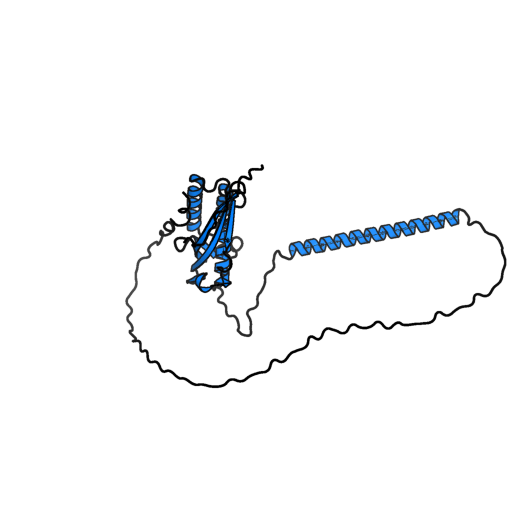 N N . GLY A 1 92 ? -24.439 -77.155 -20.863 1.00 65.69 92 GLY A N 1
ATOM 701 C CA . GLY A 1 92 ? -23.058 -76.663 -20.880 1.00 65.69 92 GLY A CA 1
ATOM 702 C C . GLY A 1 92 ? -22.752 -75.603 -21.957 1.00 65.69 92 GLY A C 1
ATOM 703 O O . GLY A 1 92 ? -21.989 -74.664 -21.712 1.00 65.69 92 GLY A O 1
ATOM 704 N N . ALA A 1 93 ? -23.350 -75.685 -23.148 1.00 70.69 93 ALA A N 1
ATOM 705 C CA . ALA A 1 93 ? -23.174 -74.711 -24.230 1.00 70.69 93 ALA A CA 1
ATOM 706 C C . ALA A 1 93 ? -23.940 -73.398 -23.979 1.00 70.69 93 ALA A C 1
ATOM 708 O O . ALA A 1 93 ? -23.485 -72.326 -24.382 1.00 70.69 93 ALA A O 1
ATOM 709 N N . THR A 1 94 ? -25.092 -73.445 -23.304 1.00 74.06 94 THR A N 1
ATOM 710 C CA . THR A 1 94 ? -25.805 -72.232 -22.866 1.00 74.06 94 THR A CA 1
ATOM 711 C C . THR A 1 94 ? -25.069 -71.575 -21.705 1.00 74.06 94 THR A C 1
ATOM 713 O O . THR A 1 94 ? -24.743 -70.391 -21.800 1.00 74.06 94 THR A O 1
ATOM 716 N N . MET A 1 95 ? -24.700 -72.342 -20.675 1.00 71.00 95 MET A N 1
ATOM 717 C CA . MET A 1 95 ? -23.956 -71.848 -19.514 1.00 71.00 95 MET A CA 1
ATOM 718 C C . MET A 1 95 ? -22.619 -71.207 -19.914 1.00 71.00 95 MET A C 1
ATOM 720 O O . MET A 1 95 ? -22.316 -70.098 -19.481 1.00 71.00 95 MET A O 1
ATOM 724 N N . SER A 1 96 ? -21.851 -71.822 -20.819 1.00 75.75 96 SER A N 1
ATOM 725 C CA . SER A 1 96 ? -20.587 -71.245 -21.309 1.00 75.75 96 SER A CA 1
ATOM 726 C C . SER A 1 96 ? -20.762 -69.947 -22.111 1.00 75.75 96 SER A C 1
ATOM 728 O O . SER A 1 96 ? -19.893 -69.076 -22.054 1.00 75.75 96 SER A O 1
ATOM 730 N N . ARG A 1 97 ? -21.884 -69.761 -22.821 1.00 77.00 97 ARG A N 1
ATOM 731 C CA . ARG A 1 97 ? -22.216 -68.479 -23.471 1.00 77.00 97 ARG A CA 1
ATOM 732 C C . ARG A 1 97 ? -22.563 -67.397 -22.452 1.00 77.00 97 ARG A C 1
ATOM 734 O O . ARG A 1 97 ? -22.079 -66.278 -22.595 1.00 77.00 97 ARG A O 1
ATOM 741 N N . TYR A 1 98 ? -23.337 -67.727 -21.417 1.00 81.81 98 TYR A N 1
ATOM 742 C CA . TYR A 1 98 ? -23.649 -66.791 -20.331 1.00 81.81 98 TYR A CA 1
ATOM 743 C C . TYR A 1 98 ? -22.399 -66.366 -19.556 1.00 81.81 98 TYR A C 1
ATOM 745 O O . TYR A 1 98 ? -22.241 -65.180 -19.276 1.00 81.81 98 TYR A O 1
ATOM 753 N N . LEU A 1 99 ? -21.481 -67.296 -19.279 1.00 79.12 99 LEU A N 1
ATOM 754 C CA . LEU A 1 99 ? -20.199 -66.990 -18.641 1.00 79.12 99 LEU A CA 1
ATOM 755 C C . LEU A 1 99 ? -19.345 -66.060 -19.514 1.00 79.12 99 LEU A C 1
ATOM 757 O O . LEU A 1 99 ? -18.886 -65.033 -19.030 1.00 79.12 99 LEU A O 1
ATOM 761 N N . LYS A 1 100 ? -19.233 -66.330 -20.822 1.00 84.25 100 LYS A N 1
ATOM 762 C CA . LYS A 1 100 ? -18.522 -65.442 -21.764 1.00 84.25 100 LYS A CA 1
ATOM 763 C C . LYS A 1 100 ? -19.142 -64.043 -21.857 1.00 84.25 100 LYS A C 1
ATOM 765 O O . LYS A 1 100 ? -18.413 -63.056 -21.928 1.00 84.25 100 LYS A O 1
ATOM 770 N N . LEU A 1 101 ? -20.473 -63.940 -21.854 1.00 81.00 101 LEU A N 1
ATOM 771 C CA . LEU A 1 101 ? -21.187 -62.658 -21.822 1.00 81.00 101 LEU A CA 1
ATOM 772 C C . LEU A 1 101 ? -20.903 -61.905 -20.514 1.00 81.00 101 LEU A C 1
ATOM 774 O O . LEU A 1 101 ? -20.545 -60.728 -20.562 1.00 81.00 101 LEU A O 1
ATOM 778 N N . ALA A 1 102 ? -20.984 -62.586 -19.369 1.00 83.25 102 ALA A N 1
ATOM 779 C CA . ALA A 1 102 ? -20.665 -62.015 -18.063 1.00 83.25 102 ALA A CA 1
ATOM 780 C C . ALA A 1 102 ? -19.198 -61.558 -17.975 1.00 83.25 102 ALA A C 1
ATOM 782 O O . ALA A 1 102 ? -18.928 -60.465 -17.478 1.00 83.25 102 ALA A O 1
ATOM 783 N N . ASP A 1 103 ? -18.259 -62.335 -18.516 1.00 83.94 103 ASP A N 1
ATOM 784 C CA . ASP A 1 103 ? -16.840 -61.978 -18.578 1.00 83.94 103 ASP A CA 1
ATOM 785 C C . ASP A 1 103 ? -16.595 -60.775 -19.495 1.00 83.94 103 ASP A C 1
ATOM 787 O O . ASP A 1 103 ? -15.849 -59.869 -19.126 1.00 83.94 103 ASP A O 1
ATOM 791 N N . SER A 1 104 ? -17.281 -60.690 -20.642 1.00 84.12 104 SER A N 1
ATOM 792 C CA . SER A 1 104 ? -17.195 -59.523 -21.534 1.00 84.12 104 SER A CA 1
ATOM 793 C C . SER A 1 104 ? -17.720 -58.241 -20.872 1.00 84.12 104 SER A C 1
ATOM 795 O O . SER A 1 104 ? -17.104 -57.180 -20.989 1.00 84.12 104 SER A O 1
ATOM 797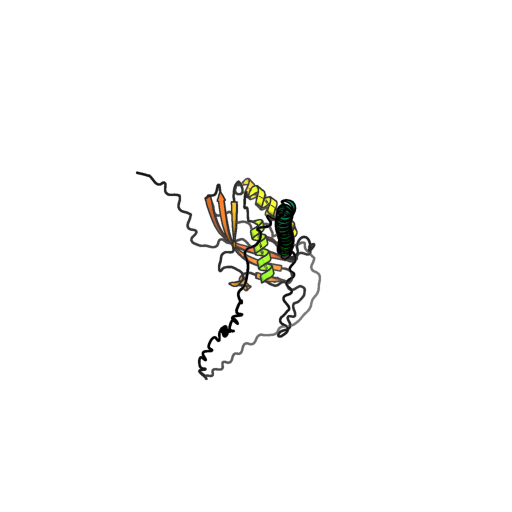 N N . GLN A 1 105 ? -18.811 -58.338 -20.101 1.00 85.88 105 GLN A N 1
ATOM 798 C CA . GLN A 1 105 ? -19.371 -57.216 -19.346 1.00 85.88 105 GLN A CA 1
ATOM 799 C C . GLN A 1 105 ? -18.449 -56.798 -18.199 1.00 85.88 105 GLN A C 1
ATOM 801 O O . GLN A 1 105 ? -18.220 -55.606 -17.996 1.00 85.88 105 GLN A O 1
ATOM 806 N N . ARG A 1 106 ? -17.872 -57.765 -17.474 1.00 86.06 106 ARG A N 1
ATOM 807 C CA . ARG A 1 106 ? -16.868 -57.498 -16.436 1.00 86.06 106 ARG A CA 1
ATOM 808 C C . ARG A 1 106 ? -15.640 -56.814 -17.026 1.00 86.06 106 ARG A C 1
ATOM 810 O O . ARG A 1 106 ? -15.233 -55.790 -16.485 1.00 86.06 106 ARG A O 1
ATOM 817 N N . ALA A 1 107 ? -15.122 -57.299 -18.155 1.00 86.62 107 ALA A N 1
ATOM 818 C CA . ALA A 1 107 ? -14.003 -56.683 -18.865 1.00 86.62 107 ALA A CA 1
ATOM 819 C C . ALA A 1 107 ? -14.309 -55.224 -19.254 1.00 86.62 107 ALA A C 1
ATOM 821 O O . ALA A 1 107 ? -13.494 -54.332 -19.009 1.00 86.62 107 ALA A O 1
ATOM 822 N N . HIS A 1 108 ? -15.518 -54.954 -19.758 1.00 88.94 108 HIS A N 1
ATOM 823 C CA . HIS A 1 108 ? -15.961 -53.603 -20.108 1.00 88.94 108 HIS A CA 1
ATOM 824 C C . HIS A 1 108 ? -16.099 -52.679 -18.882 1.00 88.94 108 HIS A C 1
ATOM 826 O O . HIS A 1 108 ? -15.718 -51.511 -18.919 1.00 88.94 108 HIS A O 1
ATOM 832 N N . ILE A 1 109 ? -16.615 -53.183 -17.757 1.00 92.19 109 ILE A N 1
ATOM 833 C CA . ILE A 1 109 ? -16.679 -52.413 -16.504 1.00 92.19 109 ILE A CA 1
ATOM 834 C C . ILE A 1 109 ? -15.265 -52.129 -15.983 1.00 92.19 109 ILE A C 1
ATOM 836 O O . ILE A 1 109 ? -14.987 -51.020 -15.525 1.00 92.19 109 ILE A O 1
ATOM 840 N N . THR A 1 110 ? -14.354 -53.102 -16.066 1.00 92.44 110 THR A N 1
ATOM 841 C CA . THR A 1 110 ? -12.964 -52.911 -15.638 1.00 92.44 110 THR A CA 1
ATOM 842 C C . THR A 1 110 ? -12.222 -51.905 -16.513 1.00 92.44 110 THR A C 1
ATOM 844 O O . THR A 1 110 ? -11.530 -51.050 -15.965 1.00 92.44 110 THR A O 1
ATOM 847 N N . SER A 1 111 ? -12.413 -51.917 -17.838 1.00 94.00 111 SER A N 1
ATOM 848 C CA . SER A 1 111 ? -11.780 -50.941 -18.732 1.00 94.00 111 SER A CA 1
ATOM 849 C C . SER A 1 111 ? -12.303 -49.523 -18.488 1.00 94.00 111 SER A C 1
ATOM 851 O O . SER A 1 111 ? -11.508 -48.587 -18.434 1.00 94.00 111 SER A O 1
ATOM 853 N N . LEU A 1 112 ? -13.610 -49.357 -18.250 1.00 95.25 112 LEU A N 1
ATOM 854 C CA . LEU A 1 112 ? -14.196 -48.063 -17.885 1.00 95.25 112 LEU A CA 1
ATOM 855 C C . LEU A 1 112 ? -13.663 -47.546 -16.545 1.00 95.25 112 LEU A C 1
ATOM 857 O O . LEU A 1 112 ? -13.336 -46.368 -16.434 1.00 95.25 112 LEU A O 1
ATOM 861 N N . ARG A 1 113 ? -13.522 -48.411 -15.532 1.00 96.25 113 ARG A N 1
ATOM 862 C CA . ARG A 1 113 ? -12.925 -48.026 -14.241 1.00 96.25 113 ARG A CA 1
ATOM 863 C C . ARG A 1 113 ? -11.475 -47.579 -14.403 1.00 96.25 113 ARG A C 1
ATOM 865 O O . ARG A 1 113 ? -11.106 -46.544 -13.858 1.00 96.25 113 ARG A O 1
ATOM 872 N N . MET A 1 114 ? -10.683 -48.310 -15.188 1.00 96.19 114 MET A N 1
ATOM 873 C CA . MET A 1 114 ? -9.304 -47.923 -15.502 1.00 96.19 114 MET A CA 1
ATOM 874 C C . MET A 1 114 ? -9.247 -46.579 -16.235 1.00 96.19 114 MET A C 1
ATOM 876 O O . MET A 1 114 ? -8.431 -45.729 -15.884 1.00 96.19 114 MET A O 1
ATOM 880 N N . ALA A 1 115 ? -10.149 -46.349 -17.194 1.00 96.19 115 ALA A N 1
ATOM 881 C CA . ALA A 1 115 ? -10.246 -45.075 -17.900 1.00 96.19 115 ALA A CA 1
ATOM 882 C C . ALA A 1 115 ? -10.609 -43.916 -16.956 1.00 96.19 115 ALA A C 1
ATOM 884 O O . ALA A 1 115 ? -9.984 -42.861 -17.021 1.00 96.19 115 ALA A O 1
ATOM 885 N N . ILE A 1 116 ? -11.563 -44.113 -16.040 1.00 97.00 116 ILE A N 1
ATOM 886 C CA . ILE A 1 116 ? -11.950 -43.102 -15.042 1.00 97.00 116 ILE A CA 1
ATOM 887 C C . ILE A 1 116 ? -10.778 -42.771 -14.111 1.00 97.00 116 ILE A C 1
ATOM 889 O O . ILE A 1 116 ? -10.514 -41.596 -13.867 1.00 97.00 116 ILE A O 1
ATOM 893 N N . VAL A 1 117 ? -10.052 -43.778 -13.615 1.00 97.56 117 VAL A N 1
ATOM 894 C CA . VAL A 1 117 ? -8.877 -43.561 -12.752 1.00 97.56 117 VAL A CA 1
ATOM 895 C C . VAL A 1 117 ? -7.796 -42.779 -13.495 1.00 97.56 117 VAL A C 1
ATOM 897 O O . VAL A 1 117 ? -7.246 -41.822 -12.953 1.00 97.56 117 VAL A O 1
ATOM 900 N N . LEU A 1 118 ? -7.523 -43.135 -14.751 1.00 97.25 118 LEU A N 1
ATOM 901 C CA . LEU A 1 118 ? -6.537 -42.438 -15.573 1.00 97.25 118 LEU A CA 1
ATOM 902 C C . LEU A 1 118 ? -6.935 -40.976 -15.825 1.00 97.25 118 LEU A C 1
ATOM 904 O O . LEU A 1 118 ? -6.103 -40.080 -15.685 1.00 97.25 118 LEU A O 1
ATOM 908 N N . LEU A 1 119 ? -8.212 -40.720 -16.122 1.00 96.50 119 LEU A N 1
ATOM 909 C CA . LEU A 1 119 ? -8.743 -39.363 -16.273 1.00 96.50 119 LEU A CA 1
ATOM 910 C C . LEU A 1 119 ? -8.660 -38.562 -14.968 1.00 96.50 119 LEU A C 1
ATOM 912 O O . LEU A 1 119 ? -8.303 -37.386 -15.004 1.00 96.50 119 LEU A O 1
ATOM 916 N N . ALA A 1 120 ? -8.932 -39.184 -13.819 1.00 97.19 120 ALA A N 1
ATOM 917 C CA . ALA A 1 120 ? -8.826 -38.533 -12.516 1.00 97.19 120 ALA A CA 1
ATOM 918 C C . ALA A 1 120 ? -7.378 -38.127 -12.192 1.00 97.19 120 ALA A C 1
ATOM 920 O O . ALA A 1 120 ? -7.143 -37.010 -11.733 1.00 97.19 120 ALA A O 1
ATOM 921 N N . LEU A 1 121 ? -6.402 -38.994 -12.482 1.00 97.25 121 LEU A N 1
ATOM 922 C CA . LEU A 1 121 ? -4.980 -38.682 -12.308 1.00 97.25 121 LEU A CA 1
ATO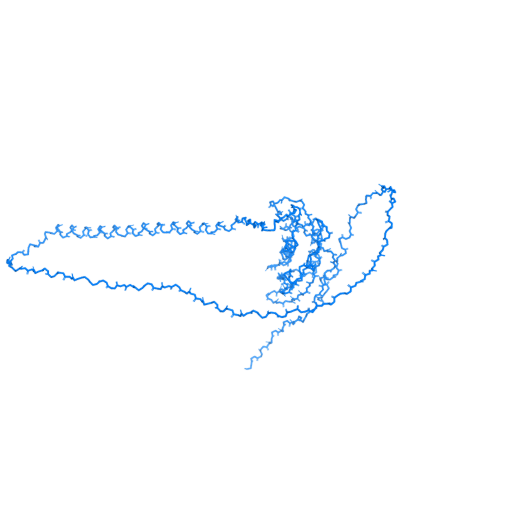M 923 C C . LEU A 1 121 ? -4.532 -37.536 -13.222 1.00 97.25 121 LEU A C 1
ATOM 925 O O . LEU A 1 121 ? -3.816 -36.639 -12.776 1.00 97.25 121 LEU A O 1
ATOM 929 N N . LEU A 1 122 ? -4.987 -37.530 -14.477 1.00 97.38 122 LEU A N 1
ATOM 930 C CA . LEU A 1 122 ? -4.688 -36.460 -15.427 1.00 97.38 122 LEU A CA 1
ATOM 931 C C . LEU A 1 122 ? -5.298 -35.125 -14.977 1.00 97.38 122 LEU A C 1
ATOM 933 O O . LEU A 1 122 ? -4.607 -34.106 -14.969 1.00 97.38 122 LEU A O 1
ATOM 937 N N . ALA A 1 123 ? -6.557 -35.132 -14.533 1.00 96.88 123 ALA A N 1
ATOM 938 C CA . ALA A 1 123 ? -7.219 -33.950 -13.989 1.00 96.88 123 ALA A CA 1
ATOM 939 C C . ALA A 1 123 ? -6.500 -33.409 -12.741 1.00 96.88 123 ALA A C 1
ATOM 941 O O . ALA A 1 123 ? -6.318 -32.200 -12.610 1.00 96.88 123 ALA A O 1
ATOM 942 N N . LEU A 1 124 ? -6.036 -34.292 -11.852 1.00 97.38 124 LEU A N 1
ATOM 943 C CA . LEU A 1 124 ? -5.290 -33.915 -10.652 1.00 97.38 124 LEU A CA 1
ATOM 944 C C . LEU A 1 124 ? -3.918 -33.318 -11.000 1.00 97.38 124 LEU A C 1
ATOM 946 O O . LEU A 1 124 ? -3.543 -32.288 -10.444 1.00 97.38 124 LEU A O 1
ATOM 950 N N . GLY A 1 125 ? -3.202 -33.900 -11.966 1.00 96.06 125 GLY A N 1
ATOM 951 C CA . GLY A 1 125 ? -1.946 -33.347 -12.480 1.00 96.06 125 GLY A CA 1
ATOM 952 C C . GLY A 1 125 ? -2.117 -31.945 -13.074 1.00 96.06 125 GLY A C 1
ATOM 953 O O . GLY A 1 125 ? -1.351 -31.039 -12.743 1.00 96.06 125 GLY A O 1
ATOM 954 N N . LEU A 1 126 ? -3.163 -31.738 -13.881 1.00 95.75 126 LEU A N 1
ATOM 955 C CA . LEU A 1 126 ? -3.503 -30.422 -14.430 1.00 95.75 126 LEU A CA 1
ATOM 956 C C . LEU A 1 126 ? -3.902 -29.423 -13.337 1.00 95.75 126 LEU A C 1
ATOM 958 O O . LEU A 1 126 ? -3.454 -28.282 -13.377 1.00 95.75 126 LEU A O 1
ATOM 962 N N . GLY A 1 127 ? -4.688 -29.842 -12.341 1.00 94.56 127 GLY A N 1
ATOM 963 C CA . GLY A 1 127 ? -5.079 -28.991 -11.215 1.00 94.56 127 GLY A CA 1
ATOM 964 C C . GLY A 1 127 ? -3.881 -28.531 -10.382 1.00 94.56 127 GLY A C 1
ATOM 965 O O . GLY A 1 127 ? -3.771 -27.352 -10.047 1.00 94.56 127 GLY A O 1
ATOM 966 N N . ILE A 1 128 ? -2.935 -29.435 -10.113 1.00 93.75 128 ILE A N 1
ATOM 967 C CA . ILE A 1 128 ? -1.680 -29.101 -9.429 1.00 93.75 128 ILE A CA 1
ATOM 968 C C . ILE A 1 128 ? -0.832 -28.144 -10.277 1.00 93.75 128 ILE A C 1
ATOM 970 O O . ILE A 1 128 ? -0.288 -27.175 -9.747 1.00 93.75 128 ILE A O 1
ATOM 974 N N . GLY A 1 129 ? -0.719 -28.400 -11.583 1.00 90.94 129 GLY A N 1
ATOM 975 C CA . GLY A 1 129 ? 0.002 -27.525 -12.507 1.00 90.94 129 GLY A CA 1
ATOM 976 C C . GLY A 1 129 ? -0.594 -26.119 -12.550 1.00 90.94 129 GLY A C 1
ATOM 977 O O . GLY A 1 129 ? 0.134 -25.143 -12.396 1.00 90.94 129 GLY A O 1
ATOM 978 N N . TRP A 1 130 ? -1.920 -26.013 -12.665 1.00 90.88 130 TRP A N 1
ATOM 979 C CA . TRP A 1 130 ? -2.649 -24.744 -12.667 1.00 90.88 130 TRP A CA 1
ATOM 980 C C . TRP A 1 130 ? -2.466 -23.963 -11.364 1.00 90.88 130 TRP A C 1
ATOM 982 O O . TRP A 1 130 ? -2.264 -22.753 -11.389 1.00 90.88 130 TRP A O 1
ATOM 992 N N . TYR A 1 131 ? -2.485 -24.652 -10.221 1.00 89.44 131 TYR A N 1
ATOM 993 C CA . TYR A 1 131 ? -2.260 -24.027 -8.919 1.00 89.44 131 TYR A CA 1
ATOM 994 C C . TYR A 1 131 ? -0.827 -23.495 -8.750 1.00 89.44 131 TYR A C 1
ATOM 996 O O . TYR A 1 131 ? -0.624 -22.451 -8.135 1.00 89.44 131 TYR A O 1
ATOM 1004 N N . ARG A 1 132 ? 0.174 -24.193 -9.305 1.00 86.88 132 ARG A N 1
ATOM 1005 C CA . ARG A 1 132 ? 1.595 -23.811 -9.191 1.00 86.88 132 ARG A CA 1
ATOM 1006 C C . ARG A 1 132 ? 2.059 -22.807 -10.247 1.00 86.88 132 ARG A C 1
ATOM 1008 O O . ARG A 1 132 ? 2.973 -22.036 -9.972 1.00 86.88 132 ARG A O 1
ATOM 1015 N N . ALA A 1 133 ? 1.437 -22.785 -11.426 1.00 77.88 133 ALA A N 1
ATOM 1016 C CA . ALA A 1 133 ? 1.802 -21.901 -12.535 1.00 77.88 133 ALA A CA 1
ATOM 1017 C C . ALA A 1 133 ? 1.925 -20.399 -12.176 1.00 77.88 133 ALA A C 1
ATOM 1019 O O . ALA A 1 133 ? 2.874 -19.774 -12.649 1.00 77.88 133 ALA A O 1
ATOM 1020 N N . PRO A 1 134 ? 1.050 -19.788 -11.348 1.00 75.81 134 PRO A N 1
ATOM 1021 C CA . PRO A 1 134 ? 1.131 -18.354 -11.064 1.00 75.81 134 PRO A CA 1
ATOM 1022 C C . PRO A 1 134 ? 2.171 -17.973 -9.998 1.00 75.81 134 PRO A C 1
ATOM 1024 O O . PRO A 1 134 ? 2.363 -16.785 -9.763 1.00 75.81 134 PRO A O 1
ATOM 1027 N N . GLN A 1 135 ? 2.826 -18.929 -9.327 1.00 71.69 135 GLN A N 1
ATOM 1028 C CA . GLN A 1 135 ? 3.631 -18.620 -8.138 1.00 71.69 135 GLN A CA 1
ATOM 1029 C C . GLN A 1 135 ? 4.981 -17.950 -8.457 1.00 71.69 135 GLN A C 1
ATOM 1031 O O . GLN A 1 135 ? 5.460 -17.197 -7.622 1.00 71.69 135 GLN A O 1
ATOM 1036 N N . ASN A 1 136 ? 5.556 -18.156 -9.653 1.00 61.03 136 ASN A N 1
ATOM 1037 C CA . ASN A 1 136 ? 6.882 -17.636 -10.034 1.00 61.03 136 ASN A CA 1
ATOM 1038 C C . ASN A 1 136 ? 6.932 -17.138 -11.496 1.00 61.03 136 ASN A C 1
ATOM 1040 O O . ASN A 1 136 ? 7.751 -17.601 -12.290 1.00 61.03 136 ASN A O 1
ATOM 1044 N N . MET A 1 137 ? 6.047 -16.216 -11.891 1.00 53.69 137 MET A N 1
ATOM 1045 C CA . MET A 1 137 ? 6.106 -15.618 -13.233 1.00 53.69 137 MET A CA 1
ATOM 1046 C C . MET A 1 137 ? 7.002 -14.374 -13.240 1.00 53.69 137 MET A C 1
ATOM 1048 O O . MET A 1 137 ? 6.560 -13.269 -12.935 1.00 53.69 137 MET A O 1
ATOM 1052 N N . THR A 1 138 ? 8.265 -14.539 -13.630 1.00 57.12 138 THR A N 1
ATOM 1053 C CA . THR A 1 138 ? 9.147 -13.412 -13.955 1.00 57.12 138 THR A CA 1
ATOM 1054 C C . THR A 1 138 ? 8.830 -12.908 -15.362 1.00 57.12 138 THR A C 1
ATOM 1056 O O . THR A 1 138 ? 9.234 -13.495 -16.366 1.00 57.12 138 THR A O 1
ATOM 1059 N N . ILE A 1 139 ? 8.060 -11.822 -15.445 1.00 63.12 139 ILE A N 1
ATOM 1060 C CA . ILE A 1 139 ? 7.731 -11.162 -16.712 1.00 63.12 139 ILE A CA 1
ATOM 1061 C C . ILE A 1 139 ? 8.932 -10.316 -17.133 1.00 63.12 139 ILE A C 1
ATOM 1063 O O . ILE A 1 139 ? 9.143 -9.210 -16.636 1.00 63.12 139 ILE A O 1
ATOM 1067 N N . HIS A 1 140 ? 9.722 -10.828 -18.072 1.00 59.38 140 HIS A N 1
ATOM 1068 C CA . HIS A 1 140 ? 10.724 -10.025 -18.761 1.00 59.38 140 HIS A CA 1
ATOM 1069 C C . HIS A 1 140 ? 10.010 -9.194 -19.823 1.00 59.38 140 HIS A C 1
ATOM 1071 O O . HIS A 1 140 ? 9.678 -9.703 -20.889 1.00 59.38 140 HIS A O 1
ATOM 1077 N N . VAL A 1 141 ? 9.738 -7.926 -19.522 1.00 68.75 141 VAL A N 1
ATOM 1078 C CA . VAL A 1 141 ? 9.321 -6.952 -20.534 1.00 68.75 141 VAL A CA 1
ATOM 1079 C C . VAL A 1 141 ? 10.597 -6.513 -21.250 1.00 68.75 141 VAL A C 1
ATOM 1081 O O . VAL A 1 141 ? 11.379 -5.768 -20.651 1.00 68.75 141 VAL A O 1
ATOM 1084 N N . PRO A 1 142 ? 10.886 -7.008 -22.471 1.00 57.91 142 PRO A N 1
ATOM 1085 C CA . PRO A 1 142 ? 12.073 -6.563 -23.167 1.00 57.91 142 PRO A CA 1
ATOM 1086 C C . PRO A 1 142 ? 11.927 -5.063 -23.459 1.00 57.91 142 PRO A C 1
ATOM 1088 O O . PRO A 1 142 ? 10.842 -4.616 -23.844 1.00 57.91 142 PRO A O 1
ATOM 1091 N N . PRO A 1 143 ? 12.997 -4.276 -23.287 1.00 60.38 143 PRO A N 1
ATOM 1092 C CA . PRO A 1 143 ? 13.022 -2.910 -23.784 1.00 60.38 143 PRO A CA 1
ATOM 1093 C C . PRO A 1 143 ? 12.718 -2.913 -25.289 1.00 60.38 143 PRO A C 1
ATOM 1095 O O . PRO A 1 143 ? 13.273 -3.737 -26.017 1.00 60.38 143 PRO A O 1
ATOM 1098 N N . ASP A 1 144 ? 11.855 -2.014 -25.773 1.00 61.09 144 ASP A N 1
ATOM 1099 C CA . ASP A 1 144 ? 11.658 -1.829 -27.216 1.00 61.09 144 ASP A CA 1
ATOM 1100 C C . ASP A 1 144 ? 13.017 -1.518 -27.860 1.00 61.09 144 ASP A C 1
ATOM 1102 O O . ASP A 1 144 ? 13.642 -0.498 -27.577 1.00 61.09 144 ASP A O 1
ATOM 1106 N N . LEU A 1 145 ? 13.519 -2.428 -28.695 1.00 53.47 145 LEU A N 1
ATOM 1107 C CA . LEU A 1 145 ? 14.836 -2.296 -29.318 1.00 53.47 145 LEU A CA 1
ATOM 1108 C C . LEU A 1 145 ? 14.838 -1.291 -30.478 1.00 53.47 145 LEU A C 1
ATOM 1110 O O . LEU A 1 145 ? 15.913 -0.901 -30.931 1.00 53.47 145 LEU A O 1
ATOM 1114 N N . ARG A 1 146 ? 13.667 -0.838 -30.957 1.00 63.88 146 ARG A N 1
ATOM 1115 C CA . ARG A 1 146 ? 13.578 0.242 -31.961 1.00 63.88 146 ARG A CA 1
ATOM 1116 C C . ARG A 1 146 ? 13.968 1.596 -31.371 1.00 63.88 146 ARG A C 1
ATOM 1118 O O . ARG A 1 146 ? 14.405 2.480 -32.101 1.00 63.88 146 ARG A O 1
ATOM 1125 N N . SER A 1 147 ? 13.862 1.720 -30.055 1.00 57.47 147 SER A N 1
ATOM 1126 C CA . SER A 1 147 ? 14.367 2.819 -29.245 1.00 57.47 147 SER A CA 1
ATOM 1127 C C . SER A 1 147 ? 15.048 2.202 -28.028 1.00 57.47 147 SER A C 1
ATOM 1129 O O . SER A 1 147 ? 14.452 2.175 -26.955 1.00 57.47 147 SER A O 1
ATOM 1131 N N . GLY A 1 148 ? 16.237 1.613 -28.217 1.00 57.66 148 GLY A N 1
ATOM 1132 C CA . GLY A 1 148 ? 16.926 0.833 -27.184 1.00 57.66 148 GLY A CA 1
ATOM 1133 C C . GLY A 1 148 ? 16.744 1.436 -25.792 1.00 57.66 148 GLY A C 1
ATOM 1134 O O . GLY A 1 148 ? 17.201 2.548 -25.535 1.00 57.66 148 GLY A O 1
ATOM 1135 N N . SER A 1 149 ? 16.016 0.742 -24.911 1.00 63.62 149 SER A N 1
ATOM 1136 C CA . SER A 1 149 ? 15.754 1.274 -23.574 1.00 63.62 149 SER A CA 1
ATOM 1137 C C . SER A 1 149 ? 17.004 1.087 -22.724 1.00 63.62 149 SER A C 1
ATOM 1139 O O . SER A 1 149 ? 17.217 0.065 -22.071 1.00 63.62 149 SER A O 1
ATOM 1141 N N . THR A 1 150 ? 17.855 2.101 -22.763 1.00 65.50 150 THR A N 1
ATOM 1142 C CA . THR A 1 150 ? 18.924 2.304 -21.799 1.00 65.50 150 THR A CA 1
ATOM 1143 C C . THR A 1 150 ? 18.281 2.795 -20.506 1.00 65.50 150 THR A C 1
ATOM 1145 O O . THR A 1 150 ? 17.993 3.983 -20.363 1.00 65.50 150 THR A O 1
ATOM 1148 N N . ARG A 1 151 ? 18.001 1.880 -19.574 1.00 65.38 151 ARG A N 1
ATOM 1149 C CA . ARG A 1 151 ? 17.592 2.227 -18.209 1.00 65.38 151 ARG A CA 1
ATOM 1150 C C . ARG A 1 151 ? 18.794 2.059 -17.291 1.00 65.38 151 ARG A C 1
ATOM 1152 O O . ARG A 1 151 ? 19.479 1.040 -17.351 1.00 65.38 151 ARG A O 1
ATOM 1159 N N . LEU A 1 152 ? 19.060 3.061 -16.461 1.00 75.75 152 LEU A N 1
ATOM 1160 C CA . LEU A 1 152 ? 20.100 2.956 -15.442 1.00 75.75 152 LEU A CA 1
ATOM 1161 C C . LEU A 1 152 ? 19.667 1.893 -14.424 1.00 75.75 152 LEU A C 1
ATOM 1163 O O . LEU A 1 152 ? 18.491 1.834 -14.071 1.00 75.75 152 LEU A O 1
ATOM 1167 N N . TRP A 1 153 ? 20.588 1.055 -13.946 1.00 73.25 153 TRP A N 1
ATOM 1168 C CA . TRP A 1 153 ? 20.229 -0.044 -13.034 1.00 73.25 153 TRP A CA 1
ATOM 1169 C C . TRP A 1 153 ? 19.650 0.455 -11.701 1.00 73.25 153 TRP A C 1
ATOM 1171 O O . TRP A 1 153 ? 18.870 -0.244 -11.063 1.00 73.25 153 TRP A O 1
ATOM 1181 N N . TRP A 1 154 ? 19.998 1.682 -11.310 1.00 77.38 154 TRP A N 1
ATOM 1182 C CA . TRP A 1 154 ? 19.502 2.353 -10.110 1.00 77.38 154 TRP A CA 1
ATOM 1183 C C . TRP A 1 154 ? 18.210 3.145 -10.335 1.00 77.38 154 TRP A C 1
ATOM 1185 O O . TRP A 1 154 ? 17.586 3.572 -9.366 1.00 77.38 154 TRP A O 1
ATOM 1195 N N . ASP A 1 155 ? 17.800 3.381 -11.582 1.00 85.12 155 ASP A N 1
ATOM 1196 C CA . ASP A 1 155 ? 16.639 4.220 -11.874 1.00 85.12 155 ASP A CA 1
ATOM 1197 C C . ASP A 1 155 ? 15.342 3.451 -11.585 1.00 85.12 155 ASP A C 1
ATOM 1199 O O . ASP A 1 155 ? 14.954 2.543 -12.330 1.00 85.12 155 ASP A O 1
ATOM 1203 N N . ILE A 1 156 ? 14.640 3.823 -10.512 1.00 90.50 156 ILE A N 1
ATOM 1204 C CA . ILE A 1 156 ? 13.343 3.242 -10.143 1.00 90.50 156 ILE A CA 1
ATOM 1205 C C . ILE A 1 156 ? 12.230 4.074 -10.789 1.00 90.50 156 ILE A C 1
ATOM 1207 O O . ILE A 1 156 ? 12.190 5.290 -10.607 1.00 90.50 156 ILE A O 1
ATOM 1211 N N . PRO A 1 157 ? 11.307 3.450 -11.540 1.00 91.94 157 PRO A N 1
ATOM 1212 C CA . PRO A 1 157 ? 10.309 4.216 -12.262 1.00 91.94 157 PRO A CA 1
ATOM 1213 C C . PRO A 1 157 ? 9.267 4.808 -11.299 1.00 91.94 157 PRO A C 1
ATOM 1215 O O . PRO A 1 157 ? 8.826 4.095 -10.390 1.00 91.94 157 PRO A O 1
ATOM 1218 N N . PRO A 1 158 ? 8.795 6.052 -11.515 1.00 94.00 158 PRO A N 1
ATOM 1219 C CA . PRO A 1 158 ? 7.840 6.712 -10.621 1.00 94.00 158 PRO A CA 1
ATOM 1220 C C . PRO A 1 158 ? 6.562 5.902 -10.373 1.00 94.00 158 PRO A C 1
ATOM 1222 O O . PRO A 1 158 ? 6.081 5.844 -9.245 1.00 94.00 158 PRO A O 1
ATOM 1225 N N . GLN A 1 159 ? 6.055 5.193 -11.390 1.00 94.31 159 GLN A N 1
ATOM 1226 C CA . GLN A 1 159 ? 4.885 4.322 -11.241 1.00 94.31 159 GLN A CA 1
ATOM 1227 C C . GLN A 1 159 ? 5.103 3.185 -10.232 1.00 94.31 159 GLN A C 1
ATOM 1229 O O . GLN A 1 159 ? 4.170 2.806 -9.525 1.00 94.31 159 GLN A O 1
ATOM 1234 N N . SER A 1 160 ? 6.325 2.652 -10.132 1.00 95.00 160 SER A N 1
ATOM 1235 C CA . SER A 1 160 ? 6.651 1.598 -9.169 1.00 95.00 160 SER A CA 1
ATOM 1236 C C . SER A 1 160 ? 6.744 2.156 -7.754 1.00 95.00 160 SER A C 1
ATOM 1238 O O . SER A 1 160 ? 6.237 1.529 -6.828 1.00 95.00 160 SER A O 1
ATOM 1240 N N . VAL A 1 161 ? 7.319 3.353 -7.589 1.00 97.44 161 VAL A N 1
ATOM 1241 C CA . VAL A 1 161 ? 7.370 4.054 -6.294 1.00 97.44 161 VAL A CA 1
ATOM 1242 C C . VAL A 1 161 ? 5.957 4.391 -5.810 1.00 97.44 161 VAL A C 1
ATOM 1244 O O . VAL A 1 161 ? 5.625 4.167 -4.646 1.00 97.44 161 VAL A O 1
ATOM 1247 N N . TYR A 1 162 ? 5.094 4.861 -6.717 1.00 97.88 162 TYR A N 1
ATOM 1248 C CA . TYR A 1 162 ? 3.686 5.109 -6.425 1.00 97.88 162 TYR A CA 1
ATOM 1249 C C . TYR A 1 162 ? 2.964 3.845 -5.958 1.00 97.88 162 TYR A C 1
ATOM 1251 O O . TYR A 1 162 ? 2.330 3.847 -4.903 1.00 97.88 162 TYR A O 1
ATOM 1259 N N . ALA A 1 163 ? 3.077 2.760 -6.731 1.00 97.50 163 ALA A N 1
ATOM 1260 C CA . ALA A 1 163 ? 2.433 1.490 -6.420 1.00 97.50 163 ALA A CA 1
ATOM 1261 C C . ALA A 1 163 ? 2.913 0.934 -5.073 1.00 97.50 163 ALA A C 1
ATOM 1263 O O . ALA A 1 163 ? 2.091 0.512 -4.260 1.00 97.50 163 ALA A O 1
ATOM 1264 N N . PHE A 1 164 ? 4.221 0.999 -4.805 1.00 97.88 164 PHE A N 1
ATOM 1265 C CA . PHE A 1 164 ? 4.799 0.655 -3.509 1.00 97.88 164 PHE A CA 1
ATOM 1266 C C . PHE A 1 164 ? 4.142 1.456 -2.376 1.00 97.88 164 PHE A C 1
ATOM 1268 O O . PHE A 1 164 ? 3.557 0.864 -1.467 1.00 97.88 164 PHE A O 1
ATOM 1275 N N . GLY A 1 165 ? 4.169 2.791 -2.459 1.00 97.94 165 GLY A N 1
ATOM 1276 C CA . GLY A 1 165 ? 3.610 3.660 -1.423 1.00 97.94 165 GLY A CA 1
ATOM 1277 C C . GLY A 1 165 ? 2.125 3.387 -1.183 1.00 97.94 165 GLY A C 1
ATOM 1278 O O . GLY A 1 165 ? 1.696 3.212 -0.043 1.00 97.94 165 GLY A O 1
ATOM 1279 N N . LEU A 1 166 ? 1.345 3.262 -2.259 1.00 97.75 166 LEU A N 1
ATOM 1280 C CA . LEU A 1 166 ? -0.080 2.957 -2.198 1.00 97.75 166 LEU A CA 1
ATOM 1281 C C . LEU A 1 166 ? -0.359 1.593 -1.546 1.00 97.75 166 LEU A C 1
ATOM 1283 O O . LEU A 1 166 ? -1.264 1.483 -0.714 1.00 97.75 166 LEU A O 1
ATOM 1287 N N . TYR A 1 167 ? 0.388 0.546 -1.899 1.00 97.00 167 TYR A N 1
ATOM 1288 C CA . TYR A 1 167 ? 0.173 -0.789 -1.343 1.00 97.00 167 TYR A CA 1
ATOM 1289 C C . TYR A 1 167 ? 0.576 -0.888 0.123 1.00 97.00 167 TYR A C 1
ATOM 1291 O O . TYR A 1 167 ? -0.191 -1.440 0.915 1.00 97.00 167 TYR A O 1
ATOM 1299 N N . ILE A 1 168 ? 1.735 -0.350 0.505 1.00 98.12 168 ILE A N 1
ATOM 1300 C CA . ILE A 1 168 ? 2.189 -0.394 1.899 1.00 98.12 168 ILE A CA 1
ATOM 1301 C C . ILE A 1 168 ? 1.272 0.453 2.785 1.00 98.12 168 ILE A C 1
ATOM 1303 O O . ILE A 1 168 ? 0.843 -0.016 3.841 1.00 98.12 168 ILE A O 1
ATOM 1307 N N . PHE A 1 169 ? 0.866 1.641 2.328 1.00 98.00 169 PHE A N 1
ATOM 1308 C CA . PHE A 1 169 ? -0.057 2.496 3.073 1.00 98.00 169 PHE A CA 1
ATOM 1309 C C . PHE A 1 169 ? -1.423 1.835 3.291 1.00 98.00 169 PHE A C 1
ATOM 1311 O O . PHE A 1 169 ? -1.945 1.848 4.412 1.00 98.00 169 PHE A O 1
ATOM 1318 N N . GLN A 1 170 ? -1.996 1.225 2.245 1.00 97.19 170 GLN A N 1
ATOM 1319 C CA . GLN A 1 170 ? -3.253 0.480 2.354 1.00 97.19 170 GLN A CA 1
ATOM 1320 C C . GLN A 1 170 ? -3.123 -0.695 3.318 1.00 97.19 170 GLN A C 1
ATOM 1322 O O . GLN A 1 170 ? -3.973 -0.870 4.186 1.00 97.19 170 GLN A O 1
ATOM 1327 N N . GLN A 1 171 ? -2.064 -1.494 3.183 1.00 97.31 171 GLN A N 1
ATOM 1328 C CA . GLN A 1 171 ? -1.847 -2.652 4.043 1.00 97.31 171 GLN A CA 1
ATOM 1329 C C . GLN A 1 171 ? -1.661 -2.259 5.509 1.00 97.31 171 GLN A C 1
ATOM 1331 O O . GLN A 1 171 ? -2.184 -2.952 6.371 1.00 97.31 171 GLN A O 1
ATOM 1336 N N . MET A 1 172 ? -0.968 -1.153 5.792 1.00 98.00 172 MET A N 1
ATOM 1337 C CA . MET A 1 172 ? -0.785 -0.656 7.156 1.00 98.00 172 MET A CA 1
ATOM 1338 C C . MET A 1 172 ? -2.115 -0.224 7.787 1.00 98.00 172 MET A C 1
ATOM 1340 O O . MET A 1 172 ? -2.426 -0.574 8.928 1.00 98.00 172 MET A O 1
ATOM 1344 N N . ASN A 1 173 ? -2.918 0.526 7.028 1.00 96.50 173 ASN A N 1
ATOM 1345 C CA . ASN A 1 173 ? -4.112 1.199 7.534 1.00 96.50 173 ASN A CA 1
ATOM 1346 C C . ASN A 1 173 ? -5.411 0.397 7.359 1.00 96.50 173 ASN A C 1
ATOM 1348 O O . ASN A 1 173 ? -6.470 0.888 7.744 1.00 96.50 173 ASN A O 1
ATOM 1352 N N . ARG A 1 174 ? -5.373 -0.808 6.783 1.00 96.12 174 ARG A N 1
ATOM 1353 C CA . ARG A 1 174 ? -6.549 -1.675 6.637 1.00 96.12 174 ARG A CA 1
ATOM 1354 C C . ARG A 1 174 ? -6.701 -2.585 7.852 1.00 96.12 174 ARG A C 1
ATOM 1356 O O . ARG A 1 174 ? -5.807 -3.374 8.150 1.00 96.12 174 ARG A O 1
ATOM 1363 N N . TRP A 1 175 ? -7.864 -2.515 8.494 1.00 96.38 175 TRP A N 1
ATOM 1364 C CA . TRP A 1 175 ? -8.192 -3.282 9.701 1.00 96.38 175 TRP A CA 1
ATOM 1365 C C . TRP A 1 175 ? -9.459 -4.096 9.444 1.00 96.38 175 TRP A C 1
ATOM 1367 O O . TRP A 1 175 ? -10.559 -3.570 9.601 1.00 96.38 175 TRP A O 1
ATOM 1377 N N . PRO A 1 176 ? -9.355 -5.322 8.913 1.00 95.31 176 PRO A N 1
ATOM 1378 C CA . PRO A 1 176 ? -10.528 -6.098 8.522 1.00 95.31 176 PRO A CA 1
ATOM 1379 C C . PRO A 1 176 ? -11.373 -6.612 9.699 1.00 95.31 176 PRO A C 1
ATOM 1381 O O . PRO A 1 176 ? -12.548 -6.904 9.481 1.00 95.31 176 PRO A O 1
ATOM 1384 N N . VAL A 1 177 ? -10.811 -6.740 10.905 1.00 95.06 177 VAL A N 1
ATOM 1385 C CA . VAL A 1 177 ? -11.477 -7.371 12.057 1.00 95.06 177 VAL A CA 1
ATOM 1386 C C . VAL A 1 177 ? -11.534 -6.429 13.255 1.00 95.06 177 VAL A C 1
ATOM 1388 O O . VAL A 1 177 ? -12.624 -6.125 13.742 1.00 95.06 177 VAL A O 1
ATOM 1391 N N . ASP A 1 178 ? -10.383 -5.962 13.731 1.00 95.88 178 ASP A N 1
ATOM 1392 C CA . ASP A 1 178 ? -10.288 -5.085 14.896 1.00 95.88 178 ASP A CA 1
ATOM 1393 C C . ASP A 1 178 ? -9.028 -4.221 14.811 1.00 95.88 178 ASP A C 1
ATOM 1395 O O . ASP A 1 178 ? -7.909 -4.730 14.769 1.00 95.88 178 ASP A O 1
ATOM 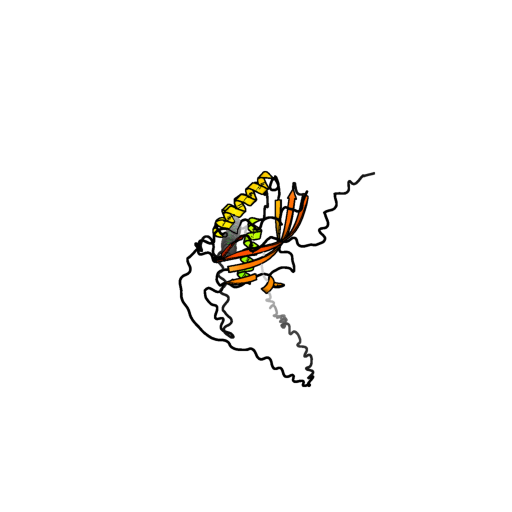1399 N N . GLY A 1 179 ? -9.208 -2.899 14.819 1.00 96.00 179 GLY A N 1
ATOM 1400 C CA . GLY A 1 179 ? -8.112 -1.944 14.701 1.00 96.00 179 GLY A CA 1
ATOM 1401 C C . GLY A 1 179 ? -7.035 -2.056 15.782 1.00 96.00 179 GLY A C 1
ATOM 1402 O O . GLY A 1 179 ? -5.886 -1.732 15.495 1.00 96.00 179 GLY A O 1
ATOM 1403 N N . GLU A 1 180 ? -7.346 -2.515 17.002 1.00 95.94 180 GLU A N 1
ATOM 1404 C CA . GLU A 1 180 ? -6.330 -2.679 18.054 1.00 95.94 180 GLU A CA 1
ATOM 1405 C C . GLU A 1 180 ? -5.404 -3.863 17.765 1.00 95.94 180 GLU A C 1
ATOM 1407 O O . GLU A 1 180 ? -4.218 -3.811 18.088 1.00 95.94 180 GLU A O 1
ATOM 1412 N N . GLN A 1 181 ? -5.926 -4.927 17.155 1.00 96.94 181 GLN A N 1
ATOM 1413 C CA . GLN A 1 181 ? -5.137 -6.105 16.808 1.00 96.94 181 GLN A CA 1
ATOM 1414 C C . GLN A 1 181 ? -4.468 -5.950 15.440 1.00 96.94 181 GLN A C 1
ATOM 1416 O O . GLN A 1 181 ? -3.264 -6.190 15.298 1.00 96.94 181 GLN A O 1
ATOM 1421 N N . ASP A 1 182 ? -5.241 -5.542 14.436 1.00 97.81 182 ASP A N 1
ATOM 1422 C CA . ASP A 1 182 ? -4.806 -5.491 13.045 1.00 97.81 182 ASP A CA 1
ATOM 1423 C C . ASP A 1 182 ? -3.721 -4.435 12.848 1.00 97.81 182 ASP A C 1
ATOM 1425 O O . ASP A 1 182 ? -2.720 -4.711 12.190 1.00 97.81 182 ASP A O 1
ATOM 1429 N N . TYR A 1 183 ? -3.857 -3.248 13.453 1.00 97.81 183 TYR A N 1
ATOM 1430 C CA . TYR A 1 183 ? -2.865 -2.188 13.274 1.00 97.81 183 TYR A CA 1
ATOM 1431 C C . TYR A 1 183 ? -1.502 -2.583 13.856 1.00 97.81 183 TYR A C 1
ATOM 1433 O O . TYR A 1 183 ? -0.491 -2.507 13.160 1.00 97.81 183 TYR A O 1
ATOM 1441 N N . GLN A 1 184 ? -1.477 -3.095 15.090 1.00 97.12 184 GLN A N 1
ATOM 1442 C CA . GLN A 1 184 ? -0.247 -3.579 15.721 1.00 97.12 184 GLN A CA 1
ATOM 1443 C C . GLN A 1 184 ? 0.393 -4.713 14.909 1.00 97.12 184 GLN A C 1
ATOM 1445 O O . GLN A 1 184 ? 1.604 -4.718 14.685 1.00 97.12 184 GLN A O 1
ATOM 1450 N N . THR A 1 185 ? -0.425 -5.657 14.434 1.00 98.00 185 THR A N 1
ATOM 1451 C CA . THR A 1 185 ? 0.040 -6.777 13.606 1.00 98.00 185 THR A CA 1
ATOM 1452 C C . THR A 1 185 ? 0.618 -6.283 12.282 1.00 98.00 185 THR A C 1
ATOM 1454 O O . THR A 1 185 ? 1.663 -6.767 11.852 1.00 98.00 185 THR A O 1
ATOM 1457 N N . ASN A 1 186 ? -0.013 -5.293 11.647 1.00 98.06 186 ASN A N 1
ATOM 1458 C CA . ASN A 1 186 ? 0.467 -4.696 10.406 1.00 98.06 186 ASN A CA 1
ATOM 1459 C C . ASN A 1 186 ? 1.820 -4.001 10.588 1.00 98.06 186 ASN A C 1
ATOM 1461 O O . ASN A 1 186 ? 2.692 -4.201 9.747 1.00 98.06 186 ASN A O 1
ATOM 1465 N N . ILE A 1 187 ? 2.023 -3.259 11.686 1.00 98.06 187 ILE A N 1
ATOM 1466 C CA . ILE A 1 187 ? 3.312 -2.614 11.993 1.00 98.06 187 ILE A CA 1
ATOM 1467 C C . ILE A 1 187 ? 4.429 -3.661 12.063 1.00 98.06 187 ILE A C 1
ATOM 1469 O O . ILE A 1 187 ? 5.490 -3.469 11.480 1.00 98.06 187 ILE A O 1
ATOM 1473 N N . THR A 1 188 ? 4.195 -4.790 12.738 1.00 97.19 188 THR A N 1
ATOM 1474 C CA . THR A 1 188 ? 5.195 -5.864 12.839 1.00 97.19 188 THR A CA 1
ATOM 1475 C C . THR A 1 188 ? 5.386 -6.613 11.520 1.00 97.19 188 THR A C 1
ATOM 1477 O O . THR A 1 188 ? 6.511 -6.924 11.147 1.00 97.19 188 THR A O 1
ATOM 1480 N N . ARG A 1 189 ? 4.304 -6.895 10.789 1.00 97.06 189 ARG A N 1
ATOM 1481 C CA . ARG A 1 189 ? 4.351 -7.630 9.516 1.00 97.06 189 ARG A CA 1
ATOM 1482 C C . ARG A 1 189 ? 5.040 -6.838 8.402 1.00 97.06 189 ARG A C 1
ATOM 1484 O O . ARG A 1 189 ? 5.639 -7.440 7.518 1.00 97.06 189 ARG A O 1
ATOM 1491 N N . LEU A 1 190 ? 4.915 -5.511 8.416 1.00 97.25 190 LEU A N 1
ATOM 1492 C CA . LEU A 1 190 ? 5.435 -4.619 7.377 1.00 97.25 190 LEU A CA 1
ATOM 1493 C C . LEU A 1 190 ? 6.772 -3.968 7.751 1.00 97.25 190 LEU A C 1
ATOM 1495 O O . LEU A 1 190 ? 7.189 -3.036 7.071 1.00 97.25 190 LEU A O 1
ATOM 1499 N N . ASP A 1 191 ? 7.447 -4.455 8.794 1.00 95.94 191 ASP A N 1
ATOM 1500 C CA . ASP A 1 191 ? 8.672 -3.854 9.338 1.00 95.94 191 ASP A CA 1
ATOM 1501 C C . ASP A 1 191 ? 9.772 -3.658 8.285 1.00 95.94 191 ASP A C 1
ATOM 1503 O O . ASP A 1 191 ? 10.417 -2.618 8.241 1.00 95.94 191 ASP A O 1
ATOM 1507 N N . ALA A 1 192 ? 9.925 -4.617 7.368 1.00 96.62 192 ALA A N 1
ATOM 1508 C CA . ALA A 1 192 ? 10.910 -4.551 6.288 1.00 96.62 192 ALA A CA 1
ATOM 1509 C C . ALA A 1 192 ? 10.589 -3.498 5.205 1.00 96.62 192 ALA A C 1
ATOM 1511 O O . ALA A 1 192 ? 11.443 -3.209 4.371 1.00 96.62 192 ALA A O 1
ATOM 1512 N N . TYR A 1 193 ? 9.378 -2.931 5.195 1.00 97.94 193 TYR A N 1
ATOM 1513 C CA . TYR A 1 193 ? 8.906 -1.954 4.202 1.00 97.94 193 TYR A CA 1
ATOM 1514 C C . TYR A 1 193 ? 8.801 -0.528 4.756 1.00 97.94 193 TYR A C 1
ATOM 1516 O O . TYR A 1 193 ? 8.344 0.374 4.050 1.00 97.94 193 TYR A O 1
ATOM 1524 N N . ILE A 1 194 ? 9.186 -0.311 6.013 1.00 97.75 194 ILE A N 1
ATOM 1525 C CA . ILE A 1 194 ? 9.149 0.990 6.683 1.00 97.75 194 ILE A CA 1
ATOM 1526 C C . ILE A 1 194 ? 10.517 1.301 7.283 1.00 97.75 194 ILE A C 1
ATOM 1528 O O . ILE A 1 194 ? 11.277 0.401 7.629 1.00 97.75 194 ILE A O 1
ATOM 1532 N N . THR A 1 195 ? 10.842 2.581 7.429 1.00 97.94 195 THR A N 1
ATOM 1533 C CA . THR A 1 195 ? 12.075 2.971 8.122 1.00 97.94 195 THR A CA 1
ATOM 1534 C C . THR A 1 195 ? 11.938 2.763 9.639 1.00 97.94 195 THR A C 1
ATOM 1536 O O . THR A 1 195 ? 10.824 2.816 10.177 1.00 97.94 195 THR A O 1
ATOM 1539 N N . PRO A 1 196 ? 13.048 2.604 10.388 1.00 96.62 196 PRO A N 1
ATOM 1540 C CA . PRO A 1 196 ? 12.998 2.528 11.851 1.00 96.62 196 PRO A CA 1
ATOM 1541 C C . PRO A 1 196 ? 12.344 3.755 12.503 1.00 96.62 196 PRO A C 1
ATOM 1543 O O . PRO A 1 196 ? 11.614 3.619 13.486 1.00 96.62 196 PRO A O 1
ATOM 1546 N N . ALA A 1 197 ? 12.564 4.947 11.939 1.00 96.69 197 ALA A N 1
ATOM 1547 C CA . ALA A 1 197 ? 11.927 6.180 12.396 1.00 96.69 197 ALA A CA 1
ATOM 1548 C C . ALA A 1 197 ? 10.407 6.134 12.175 1.00 96.69 197 ALA A C 1
ATOM 1550 O O . ALA A 1 197 ? 9.631 6.425 13.090 1.00 96.69 197 ALA A O 1
ATOM 1551 N N . CYS A 1 198 ? 9.967 5.686 10.997 1.00 97.56 198 CYS A N 1
ATOM 1552 C CA . CYS A 1 198 ? 8.545 5.551 10.717 1.00 97.56 198 CYS A CA 1
ATOM 1553 C C . CYS A 1 198 ? 7.882 4.461 11.574 1.00 97.56 198 CYS A C 1
ATOM 1555 O O . CYS A 1 198 ? 6.765 4.649 12.053 1.00 97.56 198 CYS A O 1
ATOM 1557 N N . LYS A 1 199 ? 8.584 3.364 11.879 1.00 97.81 199 LYS A N 1
ATOM 1558 C CA . LYS A 1 199 ? 8.107 2.348 12.831 1.00 97.81 199 LYS A CA 1
ATOM 1559 C C . LYS A 1 199 ? 7.805 2.946 14.204 1.00 97.81 199 LYS A C 1
ATOM 1561 O O . LYS A 1 199 ? 6.729 2.705 14.745 1.00 97.81 199 LYS A O 1
ATOM 1566 N N . GLN A 1 200 ? 8.719 3.746 14.754 1.00 97.81 200 GLN A N 1
ATOM 1567 C CA . GLN A 1 200 ? 8.516 4.406 16.051 1.00 97.81 200 GLN A CA 1
ATOM 1568 C C . GLN A 1 200 ? 7.339 5.386 16.018 1.00 97.81 200 GLN A C 1
ATOM 1570 O O . GLN A 1 200 ? 6.538 5.438 16.957 1.00 97.81 200 GLN A O 1
ATOM 1575 N N . TYR A 1 201 ? 7.201 6.134 14.920 1.00 96.31 201 TYR A N 1
ATOM 1576 C CA . TYR A 1 201 ? 6.053 7.008 14.701 1.00 96.31 201 TYR A CA 1
ATOM 1577 C C . TYR A 1 201 ? 4.736 6.219 14.711 1.00 96.31 201 TYR A C 1
ATOM 1579 O O . TYR A 1 201 ? 3.808 6.585 15.431 1.00 96.31 201 TYR A O 1
ATOM 1587 N N . LEU A 1 202 ? 4.661 5.115 13.962 1.00 97.69 202 LEU A N 1
ATOM 1588 C CA . LEU A 1 202 ? 3.465 4.274 13.866 1.00 97.69 202 LEU A CA 1
ATOM 1589 C C . LEU A 1 202 ? 3.122 3.597 15.199 1.00 97.69 202 LEU A C 1
ATOM 1591 O O . LEU A 1 202 ? 1.949 3.508 15.546 1.00 97.69 202 LEU A O 1
ATOM 1595 N N . GLN A 1 203 ? 4.123 3.172 15.975 1.00 97.81 203 GLN A N 1
ATOM 1596 C CA . GLN A 1 203 ? 3.921 2.646 17.331 1.00 97.81 203 GLN A CA 1
ATOM 1597 C C . GLN A 1 203 ? 3.326 3.708 18.264 1.00 97.81 203 GLN A C 1
ATOM 1599 O O . GLN A 1 203 ? 2.348 3.453 18.962 1.00 97.81 203 GLN A O 1
ATOM 1604 N N . SER A 1 204 ? 3.857 4.930 18.214 1.00 96.81 204 SER A N 1
ATOM 1605 C CA . SER A 1 204 ? 3.341 6.047 19.012 1.00 96.81 204 SER A CA 1
ATOM 1606 C C . SER A 1 204 ? 1.916 6.439 18.600 1.00 96.81 204 SER A C 1
ATOM 1608 O O . SER A 1 204 ? 1.071 6.738 19.446 1.00 96.81 204 SER A O 1
ATOM 1610 N N . ASP A 1 205 ? 1.628 6.430 17.295 1.00 95.56 205 ASP A N 1
ATOM 1611 C CA . ASP A 1 205 ? 0.285 6.654 16.757 1.00 95.56 205 ASP A CA 1
ATOM 1612 C C . ASP A 1 205 ? -0.680 5.538 17.194 1.00 95.56 205 ASP A C 1
ATOM 1614 O O . ASP A 1 205 ? -1.789 5.835 17.636 1.00 95.56 205 ASP A O 1
ATOM 1618 N N . PHE A 1 206 ? -0.254 4.274 17.169 1.00 96.62 206 PHE A N 1
ATOM 1619 C CA . PHE A 1 206 ? -1.034 3.149 17.682 1.00 96.62 206 PHE A CA 1
ATOM 1620 C C . PHE A 1 206 ? -1.422 3.339 19.156 1.00 96.62 206 PHE A C 1
ATOM 1622 O O . PHE A 1 206 ? -2.612 3.288 19.480 1.00 96.62 206 PHE A O 1
ATOM 1629 N N . ASP A 1 207 ? -0.457 3.623 20.033 1.00 96.88 207 ASP A N 1
ATOM 1630 C CA . ASP A 1 207 ? -0.698 3.802 21.471 1.00 96.88 207 ASP A CA 1
ATOM 1631 C C . ASP A 1 207 ? -1.653 4.971 21.752 1.00 96.88 207 ASP A C 1
ATOM 1633 O O . ASP A 1 207 ? -2.574 4.877 22.578 1.00 96.88 207 ASP A O 1
ATOM 1637 N N . LEU A 1 208 ? -1.493 6.070 21.012 1.00 95.88 208 LEU A N 1
ATOM 1638 C CA . LEU A 1 208 ? -2.385 7.219 21.104 1.00 95.88 208 LEU A CA 1
ATOM 1639 C C . LEU A 1 208 ? -3.821 6.854 20.698 1.00 95.88 208 LEU A C 1
ATOM 1641 O O . LEU A 1 208 ? -4.762 7.162 21.428 1.00 95.88 208 LEU A O 1
ATOM 1645 N N . ARG A 1 209 ? -4.008 6.173 19.561 1.00 94.19 209 ARG A N 1
ATOM 1646 C CA . ARG A 1 209 ? -5.345 5.791 19.070 1.00 94.19 209 ARG A CA 1
ATOM 1647 C C . ARG A 1 209 ? -6.005 4.732 19.946 1.00 94.19 209 ARG A C 1
ATOM 1649 O O . ARG A 1 209 ? -7.226 4.728 20.109 1.00 94.19 209 ARG A O 1
ATOM 1656 N N . LYS A 1 210 ? -5.208 3.825 20.509 1.00 94.81 210 LYS A N 1
ATOM 1657 C CA . LYS A 1 210 ? -5.684 2.812 21.448 1.00 94.81 210 LYS A CA 1
ATOM 1658 C C . LYS A 1 210 ? -6.178 3.460 22.737 1.00 94.81 210 LYS A C 1
ATOM 1660 O O . LYS A 1 210 ? -7.295 3.182 23.166 1.00 94.81 210 LYS A O 1
ATOM 1665 N N . SER A 1 211 ? -5.392 4.367 23.319 1.00 95.56 211 SER A N 1
ATOM 1666 C CA . SER A 1 211 ? -5.774 5.064 24.555 1.00 95.56 211 SER A CA 1
ATOM 1667 C C . SER A 1 211 ? -6.986 5.987 24.383 1.00 95.56 211 SER A C 1
ATOM 1669 O O . SER A 1 211 ? -7.780 6.111 25.315 1.00 95.56 211 SER A O 1
ATOM 1671 N N . SER A 1 212 ? -7.202 6.567 23.194 1.00 93.62 212 SER A N 1
ATOM 1672 C CA . SER A 1 212 ? -8.424 7.326 22.887 1.00 93.62 212 SER A CA 1
ATOM 1673 C C . SER A 1 212 ? -9.646 6.453 22.558 1.00 93.62 212 SER A C 1
ATOM 1675 O O . SER A 1 212 ? -10.754 6.972 22.408 1.00 93.62 212 SER A O 1
ATOM 1677 N N . GLY A 1 213 ? -9.484 5.126 22.476 1.00 91.81 213 GLY A N 1
ATOM 1678 C CA . GLY A 1 213 ? -10.560 4.184 22.151 1.00 91.81 213 GLY A CA 1
ATOM 1679 C C . GLY A 1 213 ? -10.983 4.213 20.679 1.00 91.81 213 GLY A C 1
ATOM 1680 O O . GLY A 1 213 ? -12.080 3.766 20.339 1.00 91.81 213 GLY A O 1
ATOM 1681 N N . GLU A 1 214 ? -10.132 4.739 19.799 1.00 90.00 214 GLU A N 1
ATOM 1682 C CA . GLU A 1 214 ? -10.437 4.947 18.382 1.00 90.00 214 GLU A CA 1
ATOM 1683 C C . GLU A 1 214 ? -10.135 3.743 17.501 1.00 90.00 214 GLU A C 1
ATOM 1685 O O . GLU A 1 214 ? -10.513 3.743 16.336 1.00 90.00 214 GLU A O 1
ATOM 1690 N N . LEU A 1 215 ? -9.510 2.706 18.056 1.00 94.12 215 LEU A N 1
ATOM 1691 C CA . LEU A 1 215 ? -9.242 1.438 17.374 1.00 94.12 215 LEU A CA 1
ATOM 1692 C C . LEU A 1 215 ? -10.235 0.332 17.755 1.00 94.12 215 LEU A C 1
ATOM 1694 O O . LEU A 1 215 ? -10.502 -0.571 16.963 1.00 94.12 215 LEU A O 1
ATOM 1698 N N . ARG A 1 216 ? -10.808 0.414 18.960 1.00 94.06 216 ARG A N 1
ATOM 1699 C CA . ARG A 1 216 ? -11.559 -0.678 19.582 1.00 94.06 216 ARG A CA 1
ATOM 1700 C C . ARG A 1 216 ? -12.770 -1.095 18.753 1.00 94.06 216 ARG A C 1
ATOM 1702 O O . ARG A 1 216 ? -13.702 -0.301 18.583 1.00 94.06 216 ARG A O 1
ATOM 1709 N N . LYS A 1 217 ? -12.801 -2.355 18.298 1.00 94.31 217 LYS A N 1
ATOM 1710 C CA . LYS A 1 217 ? -13.862 -2.928 17.446 1.00 94.31 217 LYS A CA 1
ATOM 1711 C C . LYS A 1 217 ? -14.125 -2.116 16.176 1.00 94.31 217 LYS A C 1
ATOM 1713 O O . LYS A 1 217 ? -15.256 -2.084 15.679 1.00 94.31 217 LYS A O 1
ATOM 1718 N N . ARG A 1 218 ? -13.110 -1.401 15.683 1.00 94.88 218 ARG A N 1
ATOM 1719 C CA . ARG A 1 218 ? -13.185 -0.676 14.417 1.00 94.88 218 ARG A CA 1
ATOM 1720 C C . ARG A 1 218 ? -12.690 -1.565 13.299 1.00 94.88 218 ARG A C 1
ATOM 1722 O O . ARG A 1 218 ? -11.587 -2.094 13.370 1.00 94.88 218 ARG A O 1
ATOM 1729 N N . VAL A 1 219 ? -13.493 -1.644 12.252 1.00 97.12 219 VAL A N 1
ATOM 1730 C CA . VAL A 1 219 ? -13.094 -2.225 10.974 1.00 97.12 219 VAL A CA 1
ATOM 1731 C C . VAL A 1 219 ? -12.846 -1.074 10.014 1.00 97.12 219 VAL A C 1
ATOM 1733 O O . VAL A 1 219 ? -13.682 -0.179 9.918 1.00 97.12 219 VAL A O 1
ATOM 1736 N N . ARG A 1 220 ? -11.714 -1.062 9.313 1.00 96.38 220 ARG A N 1
ATOM 1737 C CA . ARG A 1 220 ? -11.351 0.005 8.378 1.00 96.38 220 ARG A CA 1
ATOM 1738 C C . ARG A 1 220 ? -11.029 -0.544 6.994 1.00 96.38 220 ARG A C 1
ATOM 1740 O O . ARG A 1 220 ? -10.111 -1.350 6.832 1.00 96.38 220 ARG A O 1
ATOM 1747 N N . GLY A 1 221 ? -11.752 -0.045 5.997 1.00 96.56 221 GLY A N 1
ATOM 1748 C CA . GLY A 1 221 ? -11.395 -0.140 4.586 1.00 96.56 221 GLY A CA 1
ATOM 1749 C C . GLY A 1 221 ? -10.585 1.081 4.158 1.00 96.56 221 GLY A C 1
ATOM 1750 O O . GLY A 1 221 ? -10.871 2.194 4.595 1.00 96.56 221 GLY A O 1
ATOM 1751 N N . VAL A 1 222 ? -9.574 0.876 3.317 1.00 96.81 222 VAL A N 1
ATOM 1752 C CA . VAL A 1 222 ? -8.714 1.936 2.774 1.00 96.81 222 VAL A CA 1
ATOM 1753 C C . VAL A 1 222 ? -8.606 1.719 1.277 1.00 96.81 222 VAL A C 1
ATOM 1755 O O . VAL A 1 222 ? -8.280 0.612 0.851 1.00 96.81 222 VAL A O 1
ATOM 1758 N N . TYR A 1 223 ? -8.902 2.759 0.504 1.00 95.50 223 TYR A N 1
ATOM 1759 C CA . TYR A 1 223 ? -9.025 2.686 -0.948 1.00 95.50 223 TYR A CA 1
ATOM 1760 C C . TYR A 1 223 ? -8.420 3.927 -1.598 1.00 95.50 223 TYR A C 1
ATOM 1762 O O . TYR A 1 223 ? -8.546 5.033 -1.073 1.00 95.50 223 TYR A O 1
ATOM 1770 N N . GLU A 1 224 ? -7.806 3.757 -2.763 1.00 94.81 224 GLU A N 1
ATOM 1771 C CA . GLU A 1 224 ? -7.490 4.877 -3.651 1.00 94.81 224 GLU A CA 1
ATOM 1772 C C . GLU A 1 224 ? -8.791 5.509 -4.172 1.00 94.81 224 GLU A C 1
ATOM 1774 O O . GLU A 1 224 ? -9.753 4.798 -4.479 1.00 94.81 224 GLU A O 1
ATOM 1779 N N . ILE A 1 225 ? -8.848 6.842 -4.261 1.00 94.56 225 ILE A N 1
ATOM 1780 C CA . ILE A 1 225 ? -10.002 7.529 -4.852 1.00 94.56 225 ILE A CA 1
ATOM 1781 C C . ILE A 1 225 ? -9.944 7.382 -6.387 1.00 94.56 225 ILE A C 1
ATOM 1783 O O . ILE A 1 225 ? -8.971 7.836 -6.994 1.00 94.56 225 ILE A O 1
ATOM 1787 N N . PRO A 1 226 ? -10.978 6.816 -7.042 1.00 92.00 226 PRO A N 1
ATOM 1788 C CA . PRO A 1 226 ? -11.003 6.674 -8.498 1.00 92.00 226 PRO A CA 1
ATOM 1789 C C . PRO A 1 226 ? -10.858 8.016 -9.232 1.00 92.00 226 PRO A C 1
ATOM 1791 O O . PRO A 1 226 ? -11.418 9.025 -8.802 1.00 92.00 226 PRO A O 1
ATOM 1794 N N . GLY A 1 227 ? -10.120 8.028 -10.348 1.00 90.81 227 GLY A N 1
ATOM 1795 C CA . GLY A 1 227 ? -9.837 9.246 -11.127 1.00 90.81 227 GLY A CA 1
ATOM 1796 C C . GLY A 1 227 ? -8.882 10.224 -10.430 1.00 90.81 227 GLY A C 1
ATOM 1797 O O . GLY A 1 227 ? -8.778 11.392 -10.809 1.00 90.81 227 GLY A O 1
ATOM 1798 N N . ARG A 1 228 ? -8.235 9.777 -9.349 1.00 92.00 228 ARG A N 1
ATOM 1799 C CA . ARG A 1 228 ? -7.215 10.516 -8.601 1.00 92.00 228 ARG A CA 1
ATOM 1800 C C . ARG A 1 228 ? -5.993 9.631 -8.348 1.00 92.00 228 ARG A C 1
ATOM 1802 O O . ARG A 1 228 ? -5.291 9.846 -7.362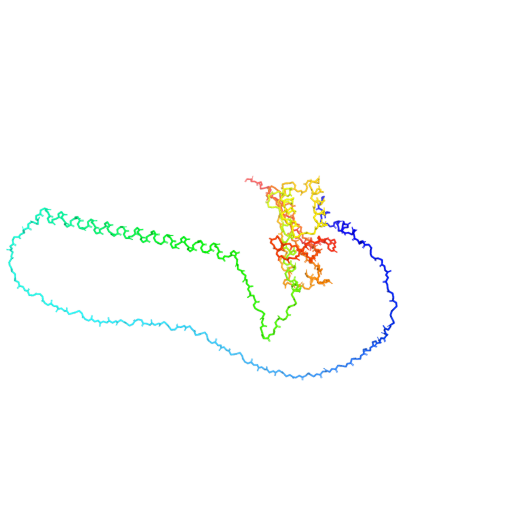 1.00 92.00 228 ARG A O 1
ATOM 1809 N N . GLY A 1 229 ? -5.747 8.660 -9.220 1.00 91.88 229 GLY A N 1
ATOM 1810 C CA . GLY A 1 229 ? -4.608 7.756 -9.114 1.00 91.88 229 GLY A CA 1
ATOM 1811 C C . GLY A 1 229 ? -3.399 8.252 -9.897 1.00 91.88 229 GLY A C 1
ATOM 1812 O O . GLY A 1 229 ? -3.370 9.386 -10.386 1.00 91.88 229 GLY A O 1
ATOM 1813 N N . PHE A 1 230 ? -2.392 7.391 -10.035 1.00 92.81 230 PHE A N 1
ATOM 1814 C CA . PHE A 1 230 ? -1.189 7.691 -10.821 1.00 92.81 230 PHE A CA 1
ATOM 1815 C C . PHE A 1 230 ? -1.497 8.008 -12.287 1.00 92.81 230 PHE A C 1
ATOM 1817 O O . PHE A 1 230 ? -0.977 8.982 -12.817 1.00 92.81 230 PHE A O 1
ATOM 1824 N N . GLY A 1 231 ? -2.359 7.215 -12.935 1.00 90.94 231 GLY A N 1
ATOM 1825 C CA . GLY A 1 231 ? -2.643 7.343 -14.370 1.00 90.94 231 GLY A CA 1
ATOM 1826 C C . GLY A 1 231 ? -3.265 8.681 -14.781 1.00 90.94 231 GLY A C 1
ATOM 1827 O O . GLY A 1 231 ? -3.117 9.083 -15.930 1.00 90.94 231 GLY A O 1
ATOM 1828 N N . ASP A 1 232 ? -3.919 9.380 -13.851 1.00 91.44 232 ASP A N 1
ATOM 1829 C CA . ASP A 1 232 ? -4.575 10.662 -14.115 1.00 91.44 232 ASP A CA 1
ATOM 1830 C C . ASP A 1 232 ? -3.600 11.849 -14.055 1.00 91.44 232 ASP A C 1
ATOM 1832 O O . ASP A 1 232 ? -3.804 12.865 -14.719 1.00 91.44 232 ASP A O 1
ATOM 1836 N N . SER A 1 233 ? -2.562 11.776 -13.212 1.00 91.00 233 SER A N 1
ATOM 1837 C CA . SER A 1 233 ? -1.590 12.867 -13.016 1.00 91.00 233 SER A CA 1
ATOM 1838 C C . SER A 1 233 ? -0.243 12.352 -12.477 1.00 91.00 233 SER A C 1
ATOM 1840 O O . SER A 1 233 ? 0.080 12.612 -11.312 1.00 91.00 233 SER A O 1
ATOM 1842 N N . PRO A 1 234 ? 0.552 11.623 -13.281 1.00 92.00 234 PRO A N 1
ATOM 1843 C CA . PRO A 1 234 ? 1.782 10.962 -12.832 1.00 92.00 234 PRO A CA 1
ATOM 1844 C C . PRO A 1 234 ? 2.765 11.886 -12.099 1.00 92.00 234 PRO A C 1
ATOM 1846 O O . PRO A 1 234 ? 3.277 11.545 -11.033 1.00 92.00 234 PRO A O 1
ATOM 1849 N N . GLU A 1 235 ? 2.974 13.089 -12.630 1.00 92.31 235 GLU A N 1
ATOM 1850 C CA . GLU A 1 235 ? 3.982 14.051 -12.172 1.00 92.31 235 GLU A CA 1
ATOM 1851 C C . GLU A 1 235 ? 3.599 14.714 -10.842 1.00 92.31 235 GLU A C 1
ATOM 1853 O O . GLU A 1 235 ? 4.460 15.147 -10.083 1.00 92.31 235 GLU A O 1
ATOM 1858 N N . LEU A 1 236 ? 2.297 14.784 -10.539 1.00 91.62 236 LEU A N 1
ATOM 1859 C CA . LEU A 1 236 ? 1.790 15.267 -9.249 1.00 91.62 236 LEU A CA 1
ATOM 1860 C C . LEU A 1 236 ? 1.772 14.160 -8.190 1.00 91.62 236 LEU A C 1
ATOM 1862 O O . LEU A 1 236 ? 1.781 14.430 -6.986 1.00 91.62 236 LEU A O 1
ATOM 1866 N N . ARG A 1 237 ? 1.676 12.906 -8.639 1.00 95.88 237 ARG A N 1
ATOM 1867 C CA . ARG A 1 237 ? 1.515 11.727 -7.787 1.00 95.88 237 ARG A CA 1
ATOM 1868 C C . ARG A 1 237 ? 2.842 11.200 -7.280 1.00 95.88 237 ARG A C 1
ATOM 1870 O O . ARG A 1 237 ? 2.884 10.720 -6.149 1.00 95.88 237 ARG A O 1
ATOM 1877 N N . THR A 1 238 ? 3.904 11.346 -8.063 1.00 97.50 238 THR A N 1
ATOM 1878 C CA . THR A 1 238 ? 5.254 10.972 -7.655 1.00 97.50 238 THR A CA 1
ATOM 1879 C C . THR A 1 238 ? 6.245 12.031 -8.098 1.00 97.50 238 THR A C 1
ATOM 1881 O O . THR A 1 238 ? 6.491 12.209 -9.288 1.00 97.50 238 THR A O 1
ATOM 1884 N N . VAL A 1 239 ? 6.834 12.707 -7.119 1.00 96.81 239 VAL A N 1
ATOM 1885 C CA . VAL A 1 239 ? 7.917 13.667 -7.324 1.00 96.81 239 VAL A CA 1
ATOM 1886 C C . VAL A 1 239 ? 9.223 12.988 -6.934 1.00 96.81 239 VAL A C 1
ATOM 1888 O O . VAL A 1 239 ? 9.368 12.534 -5.801 1.00 96.81 239 VAL A O 1
ATOM 1891 N N . THR A 1 240 ? 10.162 12.899 -7.873 1.00 95.88 240 THR A N 1
ATOM 1892 C CA . THR A 1 240 ? 11.523 12.413 -7.612 1.00 95.88 240 THR A CA 1
ATOM 1893 C C . THR A 1 240 ? 12.370 13.568 -7.099 1.00 95.88 240 THR A C 1
ATOM 1895 O O . THR A 1 240 ? 12.657 14.498 -7.854 1.00 95.88 240 THR A O 1
ATOM 1898 N N . ASN A 1 241 ? 12.772 13.512 -5.832 1.00 95.62 241 ASN A N 1
ATOM 1899 C CA . ASN A 1 241 ? 13.616 14.537 -5.220 1.00 95.62 241 ASN A CA 1
ATOM 1900 C C . ASN A 1 241 ? 15.104 14.205 -5.425 1.00 95.62 241 ASN A C 1
ATOM 1902 O O . ASN A 1 241 ? 15.913 15.100 -5.669 1.00 95.62 241 ASN A O 1
ATOM 1906 N N . SER A 1 242 ? 15.466 12.916 -5.365 1.00 94.06 242 SER A N 1
ATOM 1907 C CA . SER A 1 242 ? 16.817 12.415 -5.649 1.00 94.06 242 SER A CA 1
ATOM 1908 C C . SER A 1 242 ? 16.795 10.976 -6.193 1.00 94.06 242 SER A C 1
ATOM 1910 O O . SER A 1 242 ? 15.737 10.415 -6.458 1.00 94.06 242 SER A O 1
ATOM 1912 N N . ILE A 1 243 ? 17.971 10.364 -6.365 1.00 90.94 243 ILE A N 1
ATOM 1913 C CA . ILE A 1 243 ? 18.121 8.946 -6.744 1.00 90.94 243 ILE A CA 1
ATOM 1914 C C . ILE A 1 243 ? 17.541 7.966 -5.705 1.00 90.94 243 ILE A C 1
ATOM 1916 O O . ILE A 1 243 ? 17.196 6.836 -6.065 1.00 90.94 243 ILE A O 1
ATOM 1920 N N . ASP A 1 244 ? 17.418 8.411 -4.451 1.00 94.94 244 ASP A N 1
ATOM 1921 C CA . ASP A 1 244 ? 17.019 7.602 -3.294 1.00 94.94 244 ASP A CA 1
ATOM 1922 C C . ASP A 1 244 ? 15.830 8.202 -2.525 1.00 94.94 244 ASP A C 1
ATOM 1924 O O . ASP A 1 244 ? 15.507 7.714 -1.446 1.00 94.94 244 ASP A O 1
ATOM 1928 N N . ASP A 1 245 ? 15.194 9.255 -3.049 1.00 96.69 245 ASP A N 1
ATOM 1929 C CA . ASP A 1 245 ? 14.194 10.058 -2.332 1.00 96.69 245 ASP A CA 1
ATOM 1930 C C . ASP A 1 245 ? 13.040 10.466 -3.256 1.00 96.69 245 ASP A C 1
ATOM 1932 O O . ASP A 1 245 ? 13.248 11.087 -4.310 1.00 96.69 245 ASP A O 1
ATOM 1936 N N . TRP A 1 246 ? 11.820 10.134 -2.834 1.00 98.12 246 TRP A N 1
ATOM 1937 C CA . TRP A 1 246 ? 10.588 10.444 -3.542 1.00 98.12 246 TRP A CA 1
ATOM 1938 C C . TRP A 1 246 ? 9.487 10.928 -2.599 1.00 98.12 246 TRP A C 1
ATOM 1940 O O . TRP A 1 246 ? 9.277 10.398 -1.506 1.00 98.12 246 TRP A O 1
ATOM 1950 N N . THR A 1 247 ? 8.674 11.854 -3.100 1.00 98.25 247 THR A N 1
ATOM 1951 C CA . THR A 1 247 ? 7.395 12.221 -2.487 1.00 98.25 247 THR A CA 1
ATOM 1952 C C . THR A 1 247 ? 6.252 11.579 -3.266 1.00 98.25 247 THR A C 1
ATOM 1954 O O . THR A 1 247 ? 6.068 11.850 -4.454 1.00 98.25 247 THR A O 1
ATOM 1957 N N . VAL A 1 248 ? 5.454 10.746 -2.594 1.00 98.44 248 VAL A N 1
ATOM 1958 C CA . VAL A 1 248 ? 4.276 10.081 -3.172 1.00 98.44 248 VAL A CA 1
ATOM 1959 C C . VAL A 1 248 ? 3.000 10.697 -2.610 1.00 98.44 248 VAL A C 1
ATOM 1961 O O . VAL A 1 248 ? 2.721 10.596 -1.419 1.00 98.44 248 VAL A O 1
ATOM 1964 N N . THR A 1 249 ? 2.180 11.298 -3.468 1.00 98.06 249 THR A N 1
ATOM 1965 C CA . THR A 1 249 ? 0.916 11.928 -3.066 1.00 98.06 249 THR A CA 1
ATOM 1966 C C . THR A 1 249 ? -0.257 10.975 -3.286 1.00 98.06 249 THR A C 1
ATOM 1968 O O . THR A 1 249 ? -0.728 10.799 -4.413 1.00 98.06 249 THR A O 1
ATOM 1971 N N . LEU A 1 250 ? -0.791 10.401 -2.210 1.00 97.56 250 LEU A N 1
ATOM 1972 C CA . LEU A 1 250 ? -1.949 9.506 -2.266 1.00 97.56 250 LEU A CA 1
ATOM 1973 C C . LEU A 1 250 ? -3.239 10.237 -1.903 1.00 97.56 250 LEU A C 1
ATOM 1975 O O . LEU A 1 250 ? -3.311 10.852 -0.845 1.00 97.56 250 LEU A O 1
ATOM 1979 N N . ASP A 1 251 ? -4.278 10.113 -2.729 1.00 96.62 251 ASP A N 1
ATOM 1980 C CA . ASP A 1 251 ? -5.631 10.547 -2.375 1.00 96.62 251 ASP A CA 1
ATOM 1981 C C . ASP A 1 251 ? -6.447 9.306 -1.993 1.00 96.62 251 ASP A C 1
ATOM 1983 O O . ASP A 1 251 ? -6.751 8.458 -2.831 1.00 96.62 251 ASP A O 1
ATOM 1987 N N . ILE A 1 252 ? -6.767 9.190 -0.707 1.00 96.12 252 ILE A N 1
ATOM 1988 C CA . ILE A 1 252 ? -7.305 7.982 -0.085 1.00 96.12 252 ILE A CA 1
ATOM 1989 C C . ILE A 1 252 ? -8.709 8.241 0.464 1.00 96.12 252 ILE A C 1
ATOM 1991 O O . ILE A 1 252 ? -8.967 9.266 1.099 1.00 96.12 252 ILE A O 1
ATOM 1995 N N . SER A 1 253 ? -9.596 7.267 0.265 1.00 95.69 253 SER A N 1
ATOM 1996 C CA . SER A 1 253 ? -10.848 7.121 1.003 1.00 95.69 253 SER A CA 1
ATOM 1997 C C . SER A 1 253 ? -10.686 6.059 2.086 1.00 95.69 253 SER A C 1
ATOM 1999 O O . SER A 1 253 ? -10.308 4.923 1.796 1.00 95.69 253 SER A O 1
ATOM 2001 N N . ALA A 1 254 ? -11.000 6.413 3.329 1.00 95.50 254 ALA A N 1
ATOM 2002 C CA . ALA A 1 254 ? -11.022 5.491 4.455 1.00 95.50 254 ALA A CA 1
ATOM 2003 C C . ALA A 1 254 ? -12.436 5.388 5.032 1.00 95.50 254 ALA A C 1
ATOM 2005 O O . ALA A 1 254 ? -12.998 6.383 5.497 1.00 95.50 254 ALA A O 1
ATOM 2006 N N . ASP A 1 255 ? -12.973 4.172 5.028 1.00 95.31 255 ASP A N 1
ATOM 2007 C CA . ASP A 1 255 ? -14.282 3.843 5.583 1.00 95.31 255 ASP A CA 1
ATOM 2008 C C . ASP A 1 255 ? -14.093 3.092 6.895 1.00 95.31 255 ASP A C 1
ATOM 2010 O O . ASP A 1 255 ? -13.463 2.036 6.914 1.00 95.31 255 ASP A O 1
ATOM 2014 N N . GLU A 1 256 ? -14.645 3.610 7.987 1.00 94.31 256 GLU A N 1
ATOM 2015 C CA . GLU A 1 256 ? -14.609 2.957 9.294 1.00 94.31 256 GLU A CA 1
ATOM 2016 C C . GLU A 1 256 ? -15.996 2.459 9.681 1.00 94.31 256 GLU A C 1
ATOM 2018 O O . GLU A 1 256 ? -16.983 3.198 9.629 1.00 94.31 256 GLU A O 1
ATOM 2023 N N . TYR A 1 257 ? -16.047 1.213 10.133 1.00 95.81 257 TYR A N 1
ATOM 2024 C CA . TYR A 1 257 ? -17.238 0.522 10.583 1.00 95.81 257 TYR A CA 1
ATOM 2025 C C . TYR A 1 257 ? -17.126 0.164 12.061 1.00 95.81 257 TYR A C 1
ATOM 2027 O O . TYR A 1 257 ? -16.043 -0.104 12.586 1.00 95.81 257 TYR A O 1
ATOM 2035 N N . TYR A 1 258 ? -18.273 0.116 12.728 1.00 94.38 258 TYR A N 1
ATOM 2036 C CA . TYR A 1 258 ? -18.402 -0.376 14.093 1.00 94.38 258 TYR A CA 1
ATOM 2037 C C . TYR A 1 258 ? -19.678 -1.190 14.220 1.00 94.38 258 TYR A C 1
ATOM 2039 O O . TYR A 1 258 ? -20.761 -0.695 13.914 1.00 94.38 258 TYR A O 1
ATOM 2047 N N . GLY A 1 259 ? -19.551 -2.454 14.626 1.00 91.69 259 GLY A N 1
ATOM 2048 C CA . GLY A 1 259 ? -20.696 -3.369 14.673 1.00 91.69 259 GLY A CA 1
ATOM 2049 C C . GLY A 1 259 ? -21.398 -3.533 13.317 1.00 91.69 259 GLY A C 1
ATOM 2050 O O . GLY A 1 259 ? -22.611 -3.699 13.280 1.00 91.69 259 GLY A O 1
ATOM 2051 N N . GLY A 1 260 ? -20.657 -3.422 12.209 1.00 90.31 260 GLY A N 1
ATOM 2052 C CA . GLY A 1 260 ? -21.190 -3.521 10.844 1.00 90.31 260 GLY A CA 1
ATOM 2053 C C . GLY A 1 260 ? -21.799 -2.233 10.276 1.00 90.31 260 GLY A C 1
ATOM 2054 O O . GLY A 1 260 ? -22.098 -2.188 9.087 1.00 90.31 260 GLY A O 1
ATOM 2055 N N . GLN A 1 261 ? -21.940 -1.167 11.068 1.00 94.25 261 GLN A N 1
ATOM 2056 C CA . GLN A 1 261 ? -22.441 0.122 10.587 1.00 94.25 261 GLN A CA 1
ATOM 2057 C C . GLN A 1 261 ? -21.286 1.045 10.191 1.00 94.25 261 GLN A C 1
ATOM 2059 O O . GLN A 1 261 ? -20.331 1.189 10.953 1.00 94.25 261 GLN A O 1
ATOM 2064 N N . LEU A 1 262 ? -21.390 1.702 9.030 1.00 93.19 262 LEU A N 1
ATOM 2065 C CA . LEU A 1 262 ? -20.455 2.749 8.611 1.00 93.19 262 LEU A CA 1
ATOM 2066 C C . LEU A 1 262 ? -20.582 3.947 9.561 1.00 93.19 262 LEU A C 1
ATOM 2068 O O . LEU A 1 262 ? -21.635 4.579 9.630 1.00 93.19 262 LEU A O 1
ATOM 2072 N N . VAL A 1 263 ? -19.513 4.251 10.293 1.00 92.62 263 VAL A N 1
ATOM 2073 C CA . VAL A 1 263 ? -19.470 5.359 11.261 1.00 92.62 263 VAL A CA 1
ATOM 2074 C C . VAL A 1 263 ? -18.698 6.564 10.744 1.00 92.62 263 VAL A C 1
ATOM 2076 O O . VAL A 1 263 ? -18.911 7.675 11.226 1.00 92.62 263 VAL A O 1
ATOM 2079 N N . LYS A 1 264 ? -17.804 6.368 9.771 1.00 89.44 264 LYS A N 1
ATOM 2080 C CA . LYS A 1 264 ? -16.977 7.443 9.221 1.00 89.44 264 LYS A CA 1
ATOM 2081 C C . LYS A 1 264 ? -16.539 7.115 7.803 1.00 89.44 264 LYS A C 1
ATOM 2083 O O . LYS A 1 264 ? -16.096 6.004 7.540 1.00 89.44 264 LYS A O 1
ATOM 2088 N N . ARG A 1 265 ? -16.597 8.117 6.928 1.00 92.81 265 ARG A N 1
ATOM 2089 C CA . ARG A 1 265 ? -15.921 8.131 5.628 1.00 92.81 265 ARG A CA 1
ATOM 2090 C C . ARG A 1 265 ? -15.035 9.365 5.571 1.00 92.81 265 ARG A C 1
ATOM 2092 O O . ARG A 1 265 ? -15.525 10.483 5.716 1.00 92.81 265 ARG A O 1
ATOM 2099 N N . ALA A 1 266 ? -13.734 9.163 5.411 1.00 90.94 266 ALA A N 1
ATOM 2100 C CA . ALA A 1 266 ? -12.750 10.235 5.356 1.00 90.94 266 ALA A CA 1
ATOM 2101 C C . ALA A 1 266 ? -12.047 10.235 4.000 1.00 90.94 266 ALA A C 1
ATOM 2103 O O . ALA A 1 266 ? -11.496 9.217 3.594 1.00 90.94 266 ALA A O 1
ATOM 2104 N N . LEU A 1 267 ? -12.045 11.390 3.333 1.00 94.38 267 LEU A N 1
ATOM 2105 C CA . LEU A 1 267 ? -11.266 11.635 2.124 1.00 94.38 267 LEU A CA 1
ATOM 2106 C C . LEU A 1 267 ? -10.056 12.483 2.509 1.00 94.38 267 LEU A C 1
ATOM 2108 O O . LEU A 1 267 ? -10.211 13.583 3.052 1.00 94.38 267 LEU A O 1
ATOM 2112 N N . ALA A 1 268 ? -8.854 11.973 2.269 1.00 94.81 268 ALA A N 1
ATOM 2113 C CA . ALA A 1 268 ? -7.627 12.650 2.659 1.00 94.81 268 ALA A CA 1
ATOM 2114 C C . ALA A 1 268 ? -6.504 12.428 1.647 1.00 94.81 268 ALA A C 1
ATOM 2116 O O . ALA A 1 268 ? -6.400 11.383 1.011 1.00 94.81 268 ALA A O 1
ATOM 2117 N N . ARG A 1 269 ? -5.661 13.446 1.515 1.00 96.25 269 ARG A N 1
ATOM 2118 C CA . ARG A 1 269 ? -4.430 13.454 0.745 1.00 96.25 269 ARG A CA 1
ATOM 2119 C C . ARG A 1 269 ? -3.251 13.250 1.684 1.00 96.25 269 ARG A C 1
ATOM 2121 O O . ARG A 1 269 ? -3.069 14.030 2.617 1.00 96.25 269 ARG A O 1
ATOM 2128 N N . TYR A 1 270 ? -2.433 12.248 1.405 1.00 96.88 270 TYR A N 1
ATOM 2129 C CA . TYR A 1 270 ? -1.246 11.907 2.176 1.00 96.88 270 TYR A CA 1
ATOM 2130 C C . TYR A 1 270 ? 0.007 12.142 1.325 1.00 96.88 270 TYR A C 1
ATOM 2132 O O . TYR A 1 270 ? 0.168 11.464 0.310 1.00 96.88 270 TYR A O 1
ATOM 2140 N N . PRO A 1 271 ? 0.889 13.082 1.711 1.00 97.56 271 PRO A N 1
ATOM 2141 C CA . PRO A 1 271 ? 2.207 13.226 1.106 1.00 97.56 271 PRO A CA 1
ATOM 2142 C C . PRO A 1 271 ? 3.178 12.251 1.784 1.00 97.56 271 PRO A C 1
ATOM 2144 O O . PRO A 1 271 ? 3.777 12.567 2.813 1.00 97.56 271 PRO A O 1
ATOM 2147 N N . LEU A 1 272 ? 3.293 11.037 1.253 1.00 98.25 272 LEU A N 1
ATOM 2148 C CA . LEU A 1 272 ? 4.221 10.038 1.773 1.00 98.25 272 LEU A CA 1
ATOM 2149 C C . LEU A 1 272 ? 5.653 10.382 1.375 1.00 98.25 272 LEU A C 1
ATOM 2151 O O . LEU A 1 272 ? 5.903 10.794 0.242 1.00 98.25 272 LEU A O 1
ATOM 2155 N N . HIS A 1 273 ? 6.581 10.159 2.299 1.00 98.56 273 HIS A N 1
ATOM 2156 C CA . HIS A 1 273 ? 8.008 10.149 2.004 1.00 98.56 273 HIS A CA 1
ATOM 2157 C C . HIS A 1 273 ? 8.441 8.702 1.749 1.00 98.56 273 HIS A C 1
ATOM 2159 O O . HIS A 1 273 ? 8.188 7.828 2.579 1.00 98.56 273 HIS A O 1
ATOM 2165 N N . VAL A 1 274 ? 9.021 8.424 0.585 1.00 98.56 274 VAL A N 1
ATOM 2166 C CA . VAL A 1 274 ? 9.505 7.092 0.210 1.00 98.56 274 VAL A CA 1
ATOM 2167 C C . VAL A 1 274 ? 10.981 7.202 -0.116 1.00 98.56 274 VAL A C 1
ATOM 2169 O O . VAL A 1 274 ? 11.380 8.079 -0.876 1.00 98.56 274 VAL A O 1
ATOM 2172 N N . VAL A 1 275 ? 11.774 6.291 0.436 1.00 98.00 275 VAL A N 1
ATOM 2173 C CA . VAL A 1 275 ? 13.228 6.279 0.270 1.00 98.00 275 VAL A CA 1
ATOM 2174 C C . VAL A 1 275 ? 13.705 4.940 -0.264 1.00 98.00 275 VAL A C 1
ATOM 2176 O O . VAL A 1 275 ? 13.030 3.918 -0.108 1.00 98.00 275 VAL A O 1
ATOM 2179 N N . ARG A 1 276 ? 14.890 4.923 -0.873 1.00 95.50 276 ARG A N 1
ATOM 2180 C CA . ARG A 1 276 ? 15.591 3.668 -1.144 1.00 95.50 276 ARG A CA 1
ATOM 2181 C C . ARG A 1 276 ? 16.095 3.102 0.175 1.00 95.50 276 ARG A C 1
ATOM 2183 O O . ARG A 1 276 ? 16.635 3.830 1.003 1.00 95.50 276 ARG A O 1
ATOM 2190 N N . MET A 1 277 ? 15.941 1.798 0.359 1.00 92.75 277 MET A N 1
ATOM 2191 C CA . MET A 1 277 ? 16.449 1.108 1.535 1.00 92.75 277 MET A CA 1
ATOM 2192 C C . MET A 1 277 ? 17.154 -0.173 1.111 1.00 92.75 277 MET A C 1
ATOM 2194 O O . MET A 1 277 ? 16.568 -1.012 0.427 1.00 92.75 277 MET A O 1
ATOM 2198 N N . ASP A 1 278 ? 18.417 -0.294 1.513 1.00 86.88 278 ASP A N 1
ATOM 2199 C CA . ASP A 1 278 ? 19.222 -1.492 1.297 1.00 86.88 278 ASP A CA 1
ATOM 2200 C C . ASP A 1 278 ? 18.870 -2.527 2.370 1.00 86.88 278 ASP A C 1
ATOM 2202 O O . ASP A 1 278 ? 19.309 -2.450 3.519 1.00 86.88 278 ASP A O 1
ATOM 2206 N N . VAL A 1 279 ? 17.974 -3.440 2.008 1.00 86.38 279 VAL A N 1
ATOM 2207 C CA . VAL A 1 279 ? 17.490 -4.536 2.848 1.00 86.38 279 VAL A CA 1
ATOM 2208 C C . VAL A 1 279 ? 17.479 -5.822 2.048 1.00 86.38 279 VAL A C 1
ATOM 2210 O O . VAL A 1 279 ? 17.404 -5.799 0.821 1.00 86.38 279 VAL A O 1
ATOM 2213 N N . ASP A 1 280 ? 17.529 -6.943 2.767 1.00 90.12 280 ASP A N 1
ATOM 2214 C CA . ASP A 1 280 ? 17.487 -8.274 2.177 1.00 90.12 280 ASP A CA 1
ATOM 2215 C C . ASP A 1 280 ? 16.284 -8.411 1.216 1.00 90.12 280 ASP A C 1
ATOM 2217 O O . ASP A 1 280 ? 15.131 -8.335 1.674 1.00 90.12 280 ASP A O 1
ATOM 2221 N N . PRO A 1 281 ? 16.526 -8.631 -0.093 1.00 89.62 281 PRO A N 1
ATOM 2222 C CA . PRO A 1 281 ? 15.475 -8.786 -1.093 1.00 89.62 281 PRO A CA 1
ATOM 2223 C C . PRO A 1 281 ? 14.495 -9.927 -0.804 1.00 89.62 281 PRO A C 1
ATOM 2225 O O . PRO A 1 281 ? 13.366 -9.883 -1.293 1.00 89.62 281 PRO A O 1
ATOM 2228 N N . GLU A 1 282 ? 14.885 -10.930 -0.005 1.00 92.25 282 GLU A N 1
ATOM 2229 C CA . GLU A 1 282 ? 13.974 -11.998 0.430 1.00 92.25 282 GLU A CA 1
ATOM 2230 C C . GLU A 1 282 ? 12.852 -11.465 1.333 1.00 92.25 282 GLU A C 1
ATOM 2232 O O . GLU A 1 282 ? 11.738 -11.991 1.337 1.00 92.25 282 GLU A O 1
ATOM 2237 N N . THR A 1 283 ? 13.125 -10.390 2.076 1.00 93.56 283 THR A N 1
ATOM 2238 C CA . THR A 1 283 ? 12.170 -9.762 3.001 1.00 93.56 283 THR A CA 1
ATOM 2239 C C . THR A 1 283 ? 11.490 -8.531 2.406 1.00 93.56 283 THR A C 1
ATOM 2241 O O . THR A 1 283 ? 10.301 -8.305 2.654 1.00 93.56 283 THR A O 1
ATOM 2244 N N . ASN A 1 284 ? 12.216 -7.758 1.593 1.00 95.12 284 ASN A N 1
ATOM 2245 C CA . ASN A 1 284 ? 11.706 -6.596 0.875 1.00 95.12 284 ASN A CA 1
ATOM 2246 C C . ASN A 1 284 ? 12.247 -6.574 -0.567 1.00 95.12 284 ASN A C 1
ATOM 2248 O O . ASN A 1 284 ? 13.293 -5.979 -0.836 1.00 95.12 284 ASN A O 1
ATOM 2252 N N . PRO A 1 285 ? 11.503 -7.144 -1.528 1.00 91.75 285 PRO A N 1
ATOM 2253 C CA . PRO A 1 285 ? 11.933 -7.205 -2.922 1.00 91.75 285 PRO A CA 1
ATOM 2254 C C . PRO A 1 285 ? 11.877 -5.851 -3.649 1.00 91.75 285 PRO A C 1
ATOM 2256 O O . PRO A 1 285 ? 12.344 -5.756 -4.782 1.00 91.75 285 PRO A O 1
ATOM 2259 N N . PHE A 1 286 ? 11.289 -4.807 -3.050 1.00 92.69 286 PHE A N 1
ATOM 2260 C CA . PHE A 1 286 ? 11.189 -3.490 -3.687 1.00 92.69 286 PHE A CA 1
ATOM 2261 C C . PHE A 1 286 ? 12.464 -2.657 -3.526 1.00 92.69 286 PHE A C 1
ATOM 2263 O O . PHE A 1 286 ? 12.683 -1.752 -4.329 1.00 92.69 286 PHE A O 1
ATOM 2270 N N . GLY A 1 287 ? 13.273 -2.907 -2.487 1.00 93.44 287 GLY A N 1
ATOM 2271 C CA . GLY A 1 287 ? 14.399 -2.031 -2.127 1.00 93.44 287 GLY A CA 1
ATOM 2272 C C . GLY A 1 287 ? 13.964 -0.599 -1.774 1.00 93.44 287 GLY A C 1
ATOM 2273 O O . GLY A 1 287 ? 14.736 0.351 -1.917 1.00 93.44 287 GLY A O 1
ATOM 2274 N N . LEU A 1 288 ? 12.702 -0.432 -1.368 1.00 97.00 288 LEU A N 1
ATOM 2275 C CA . LEU A 1 288 ? 12.072 0.835 -1.005 1.00 97.00 288 LEU A CA 1
ATOM 2276 C C . LEU A 1 288 ? 11.521 0.747 0.417 1.00 97.00 288 LEU A C 1
ATOM 2278 O O . LEU A 1 288 ? 11.060 -0.313 0.846 1.00 97.00 288 LEU A O 1
ATOM 2282 N N . ALA A 1 289 ? 11.511 1.873 1.120 1.00 98.12 289 ALA A N 1
ATOM 2283 C CA . ALA A 1 289 ? 10.904 2.004 2.434 1.00 98.12 289 ALA A CA 1
ATOM 2284 C C . ALA A 1 289 ? 9.986 3.215 2.496 1.00 98.12 289 ALA A C 1
ATOM 2286 O O . ALA A 1 289 ? 10.281 4.281 1.956 1.00 98.12 289 ALA A O 1
ATOM 2287 N N . TRP A 1 290 ? 8.873 3.053 3.199 1.00 98.44 290 TRP A N 1
ATOM 2288 C CA . TRP A 1 290 ? 8.026 4.165 3.579 1.00 98.44 290 TRP A CA 1
ATOM 2289 C C . TRP A 1 290 ? 8.594 4.846 4.831 1.00 98.44 290 TRP A C 1
ATOM 2291 O O . TRP A 1 290 ? 8.670 4.247 5.905 1.00 98.44 290 TRP A O 1
ATOM 2301 N N . ASP A 1 291 ? 8.971 6.114 4.687 1.00 98.00 291 ASP A N 1
ATOM 2302 C CA . ASP A 1 291 ? 9.514 6.973 5.741 1.00 98.00 291 ASP A CA 1
ATOM 2303 C C . ASP A 1 291 ? 8.459 7.978 6.238 1.00 98.00 291 ASP A C 1
ATOM 2305 O O . ASP A 1 291 ? 8.693 9.169 6.428 1.00 98.00 291 ASP A O 1
ATOM 2309 N N . CYS A 1 292 ? 7.235 7.487 6.427 1.00 96.56 292 CYS A N 1
ATOM 2310 C CA . CYS A 1 292 ? 6.101 8.251 6.935 1.00 96.56 292 CYS A CA 1
ATOM 2311 C C . CYS A 1 292 ? 5.709 9.435 6.027 1.00 96.56 292 CYS A C 1
ATOM 2313 O O . CYS A 1 292 ? 5.137 9.214 4.956 1.00 96.56 292 CYS A O 1
ATOM 2315 N N . TYR A 1 293 ? 5.905 10.691 6.420 1.00 96.38 293 TYR A N 1
ATOM 2316 C CA . TYR A 1 293 ? 5.280 11.808 5.706 1.00 96.38 293 TYR A CA 1
ATOM 2317 C C . TYR A 1 293 ? 6.269 12.916 5.371 1.00 96.38 293 TYR A C 1
ATOM 2319 O O . TYR A 1 293 ? 7.005 13.380 6.232 1.00 96.38 293 TYR A O 1
ATOM 2327 N N . ASN A 1 294 ? 6.200 13.402 4.130 1.00 94.81 294 ASN A N 1
ATOM 2328 C CA . ASN A 1 294 ? 6.926 14.586 3.661 1.00 94.81 294 ASN A CA 1
ATOM 2329 C C . ASN A 1 294 ? 6.205 15.898 4.062 1.00 94.81 294 ASN A C 1
ATOM 2331 O O . ASN A 1 294 ? 6.720 16.996 3.886 1.00 94.81 294 ASN A O 1
ATOM 2335 N N . GLY A 1 295 ? 4.993 15.799 4.618 1.00 92.19 295 GLY A N 1
ATOM 2336 C CA . GLY A 1 295 ? 4.207 16.931 5.101 1.00 92.19 295 GLY A CA 1
ATOM 2337 C C . GLY A 1 295 ? 2.953 16.492 5.855 1.00 92.19 295 GLY A C 1
ATOM 2338 O O . GLY A 1 295 ? 2.672 15.305 6.006 1.00 92.19 295 GLY A O 1
ATOM 2339 N N . ALA A 1 296 ? 2.162 17.447 6.342 1.00 91.56 296 ALA A N 1
ATOM 2340 C CA . ALA A 1 296 ? 0.909 17.114 7.014 1.00 91.56 296 ALA A CA 1
ATOM 2341 C C . ALA A 1 296 ? -0.123 16.560 6.008 1.00 91.56 296 ALA A C 1
ATOM 2343 O O . ALA A 1 296 ? -0.337 17.186 4.964 1.00 91.56 296 ALA A O 1
ATOM 2344 N N . PRO A 1 297 ? -0.808 15.442 6.319 1.00 94.00 297 PRO A N 1
ATOM 2345 C CA . PRO A 1 297 ? -1.960 15.006 5.543 1.00 94.00 297 PRO A CA 1
ATOM 2346 C C . PRO A 1 297 ? -3.023 16.104 5.466 1.00 94.00 297 PRO A C 1
ATOM 2348 O O . PRO A 1 297 ? -3.229 16.857 6.420 1.00 94.00 297 PRO A O 1
ATOM 2351 N N . GLN A 1 298 ? -3.713 16.188 4.333 1.00 93.25 298 GLN A N 1
ATOM 2352 C CA . GLN A 1 298 ? -4.725 17.204 4.054 1.00 93.25 298 GLN A CA 1
ATOM 2353 C C . GLN A 1 298 ? -6.088 16.550 3.861 1.00 93.25 298 GLN A C 1
ATOM 2355 O O . GLN A 1 298 ? -6.198 15.489 3.256 1.00 93.25 298 GLN A O 1
ATOM 2360 N N . ARG A 1 299 ? -7.158 17.181 4.341 1.00 91.81 299 ARG A N 1
ATOM 2361 C CA . ARG A 1 299 ? -8.520 16.696 4.101 1.00 91.81 299 ARG A CA 1
ATOM 2362 C C . ARG A 1 299 ? -8.927 17.098 2.691 1.00 91.81 299 ARG A C 1
ATOM 2364 O O . ARG A 1 299 ? -8.725 18.243 2.300 1.00 91.81 299 ARG A O 1
ATOM 2371 N N . ILE A 1 300 ? -9.503 16.166 1.943 1.00 91.31 300 ILE A N 1
ATOM 2372 C CA . ILE A 1 300 ? -10.088 16.463 0.639 1.00 91.31 300 ILE A CA 1
ATOM 2373 C C . ILE A 1 300 ? -11.545 16.824 0.893 1.00 91.31 300 ILE A C 1
ATOM 2375 O O . ILE A 1 300 ? -12.313 16.019 1.422 1.00 91.31 300 ILE A O 1
ATOM 2379 N N . GLU A 1 301 ? -11.916 18.053 0.557 1.00 81.38 301 GLU A N 1
ATOM 2380 C CA . GLU A 1 301 ? -13.305 18.480 0.642 1.00 81.38 301 GLU A CA 1
ATOM 2381 C C . GLU A 1 301 ? -14.116 17.814 -0.474 1.00 81.38 301 GLU A C 1
ATOM 2383 O O . GLU A 1 301 ? -13.774 17.873 -1.653 1.00 81.38 301 GLU A O 1
ATOM 2388 N N . GLY A 1 302 ? -15.187 17.141 -0.073 1.00 63.56 302 GLY A N 1
ATOM 2389 C CA . GLY A 1 302 ? -16.189 16.536 -0.937 1.00 63.56 302 GLY A CA 1
ATOM 2390 C C . GLY A 1 302 ? -17.468 16.370 -0.126 1.00 63.56 302 GLY A C 1
ATOM 2391 O O . GLY A 1 302 ? -17.399 16.276 1.103 1.00 63.56 302 GLY A O 1
ATOM 2392 N N . ASN A 1 303 ? -18.632 16.367 -0.780 1.00 49.88 303 ASN A N 1
ATOM 2393 C CA . ASN A 1 303 ? -19.910 16.108 -0.113 1.00 49.88 303 ASN A CA 1
ATOM 2394 C C . ASN A 1 303 ? -19.906 14.675 0.435 1.00 49.88 303 ASN A C 1
ATOM 2396 O O . ASN A 1 303 ? -20.273 13.724 -0.250 1.00 49.88 303 ASN A O 1
ATOM 2400 N N . VAL A 1 304 ? -19.445 14.512 1.674 1.00 52.59 304 VAL A N 1
ATOM 2401 C CA . VAL A 1 304 ? -19.616 13.284 2.442 1.00 52.59 304 VAL A CA 1
ATOM 2402 C C . VAL A 1 304 ? -21.067 13.290 2.899 1.00 52.59 304 VAL A C 1
ATOM 2404 O O . VAL A 1 304 ? -21.394 13.833 3.954 1.00 52.59 304 VAL A O 1
ATOM 2407 N N . GLU A 1 305 ? -21.959 12.745 2.073 1.00 47.75 305 GLU A N 1
ATOM 2408 C CA . GLU A 1 305 ? -23.312 12.429 2.517 1.00 47.75 305 GLU A CA 1
ATOM 2409 C C . GLU A 1 305 ? -23.187 11.489 3.718 1.00 47.75 305 GLU A C 1
ATOM 2411 O O . GLU A 1 305 ? -22.722 10.352 3.620 1.00 47.75 305 GLU A O 1
ATOM 2416 N N . THR A 1 306 ? -23.523 12.020 4.892 1.00 53.00 306 THR A N 1
ATOM 2417 C CA . THR A 1 306 ? -23.641 11.226 6.110 1.00 53.00 306 THR A CA 1
ATOM 2418 C C . THR A 1 306 ? -24.729 10.187 5.840 1.00 53.00 306 THR A C 1
ATOM 2420 O O . THR A 1 306 ? -25.826 10.596 5.453 1.00 53.00 306 THR A O 1
ATOM 2423 N N . PRO A 1 307 ? -24.477 8.873 5.999 1.00 55.72 307 PRO A N 1
ATOM 2424 C CA . PRO A 1 307 ? -25.509 7.874 5.765 1.00 55.72 307 PRO A CA 1
ATOM 2425 C C . PRO A 1 307 ? -26.736 8.205 6.614 1.00 55.72 307 PRO A C 1
ATOM 2427 O O . PRO A 1 307 ? -26.623 8.372 7.832 1.00 55.72 307 PRO A O 1
ATOM 2430 N N . ALA A 1 308 ? -27.889 8.349 5.960 1.00 51.81 308 ALA A N 1
ATOM 2431 C CA . ALA A 1 308 ? -29.145 8.656 6.624 1.00 51.81 308 ALA A CA 1
ATOM 2432 C C . ALA A 1 308 ? -29.396 7.642 7.749 1.00 51.81 308 ALA A C 1
ATOM 2434 O O . ALA A 1 308 ? -29.266 6.430 7.553 1.00 51.81 308 ALA A O 1
ATOM 2435 N N . ALA A 1 309 ? -29.748 8.143 8.936 1.00 51.44 309 ALA A N 1
ATOM 2436 C CA . ALA A 1 309 ? -30.181 7.294 10.036 1.00 51.44 309 ALA A CA 1
ATOM 2437 C C . ALA A 1 309 ? -31.338 6.401 9.549 1.00 51.44 309 ALA A C 1
ATOM 2439 O O . ALA A 1 309 ? -32.226 6.908 8.856 1.00 51.44 309 ALA A O 1
ATOM 2440 N N . PRO A 1 310 ? -31.359 5.098 9.886 1.00 47.50 310 PRO A N 1
ATOM 2441 C CA . PRO A 1 310 ? -32.439 4.220 9.463 1.00 47.50 310 PRO A CA 1
ATOM 2442 C C . PRO A 1 310 ? -33.760 4.799 9.970 1.00 47.50 310 PRO A C 1
ATOM 2444 O O . PRO A 1 310 ? -33.959 4.969 11.177 1.00 47.50 310 PRO A O 1
ATOM 2447 N N . SER A 1 311 ? -34.652 5.148 9.039 1.00 49.88 311 SER A N 1
ATOM 2448 C CA . SER A 1 311 ? -35.989 5.619 9.371 1.00 49.88 311 SER A CA 1
ATOM 2449 C C . SER A 1 311 ? -36.667 4.536 10.200 1.00 49.88 311 SER A C 1
ATOM 2451 O O . SER A 1 311 ? -36.862 3.419 9.716 1.00 49.88 311 SER A O 1
ATOM 2453 N N . LYS A 1 312 ? -37.018 4.850 11.451 1.00 48.97 312 LYS A N 1
ATOM 2454 C CA . LYS A 1 312 ? -37.896 3.999 12.253 1.00 48.97 312 LYS A CA 1
ATOM 2455 C C . LYS A 1 312 ? -39.232 3.917 11.520 1.00 48.97 312 LYS A C 1
ATOM 2457 O O . LYS A 1 312 ? -40.046 4.830 11.615 1.00 48.97 312 LYS A O 1
ATOM 2462 N N . GLY A 1 313 ? -39.418 2.853 10.745 1.00 43.50 313 GLY A N 1
ATOM 2463 C CA . GLY A 1 313 ? -40.694 2.528 10.132 1.00 43.50 313 GLY A CA 1
ATOM 2464 C C . GLY A 1 313 ? -41.707 2.293 11.243 1.00 43.50 313 GLY A C 1
ATOM 2465 O O . GLY A 1 313 ? -41.660 1.274 11.927 1.00 43.50 313 GLY A O 1
ATOM 2466 N N . VAL A 1 314 ? -42.589 3.266 11.454 1.00 48.34 314 VAL A N 1
ATOM 2467 C CA . VAL A 1 314 ? -43.826 3.064 12.200 1.00 48.34 314 VAL A CA 1
ATOM 2468 C C . VAL A 1 314 ? -44.738 2.283 11.263 1.00 48.34 314 VAL A C 1
ATOM 2470 O O . VAL A 1 314 ? -45.306 2.852 10.334 1.00 48.34 314 VAL A O 1
ATOM 2473 N N . PHE A 1 315 ? -44.825 0.973 11.473 1.00 47.06 315 PHE A N 1
ATOM 2474 C CA . PHE A 1 315 ? -45.923 0.188 10.924 1.00 47.06 315 PHE A CA 1
ATOM 2475 C C . PHE A 1 315 ? -47.209 0.652 11.622 1.00 47.06 315 PHE A C 1
ATOM 2477 O O . PHE A 1 315 ? -47.299 0.599 12.850 1.00 47.06 315 PHE A O 1
ATOM 2484 N N . LYS A 1 316 ? -48.148 1.182 10.836 1.00 45.75 316 LYS A N 1
ATOM 2485 C CA . LYS A 1 316 ? -49.550 1.378 11.217 1.00 45.75 316 LYS A CA 1
ATOM 2486 C C . LYS A 1 316 ? -50.375 0.239 10.645 1.00 45.75 316 LYS A C 1
ATOM 2488 O O . LYS A 1 316 ? -50.037 -0.191 9.520 1.00 45.75 316 LYS A O 1
#

Organism: NCBI:txid46257

Secondary structure (DSSP, 8-state):
--S-TTTS---SS----------------------------------------PPPP-PPPPPP------PPP-----------------HHHHHHHHHHHHHHHHHHHHHHHHHHHHHHHHHHHHHHHHHHGGGG--------GGG-----TT---HHHHHHHHHHHHHHHH-BSS-HHHHHHHHHHHTGGGB-HHHHHHHHHHHHHHHHTTSSTTEEEEEEEPTTSSGGG-HHHHEEE-SSSEEEEEEEEEEEEEETTEEEEEEEEEEEEEEEE----TTT-TT-EEEEEESS--EEPP----PPPPPP-----

Sequence (316 aa):
MGDRFWLQRGRLCDGAAVGLRDHSIHARGLRTHGRNIGAAHRSSGLATSQTRSTRDLVLPHVAAAARNTRSYVIQQRQSGHPIGQLDMPSEGATMSRYLKLADSQRAHITSLRMAIVLLALLALGLGIGWYRAPQNMTIHVPPDLRSGSTRLWWDIPPQSVYAFGLYIFQQMNRWPVDGEQDYQTNITRLDAYITPACKQYLQSDFDLRKSSGELRKRVRGVYEIPGRGFGDSPELRTVTNSIDDWTVTLDISADEYYGGQLVKRALARYPLHVVRMDVDPETNPFGLAWDCYNGAPQRIEGNVETPAAPSKGVFK

InterPro domains:
  IPR021548 Protein of unknown function DUF2895 [PF11444] (103-300)
  IPR021548 Protei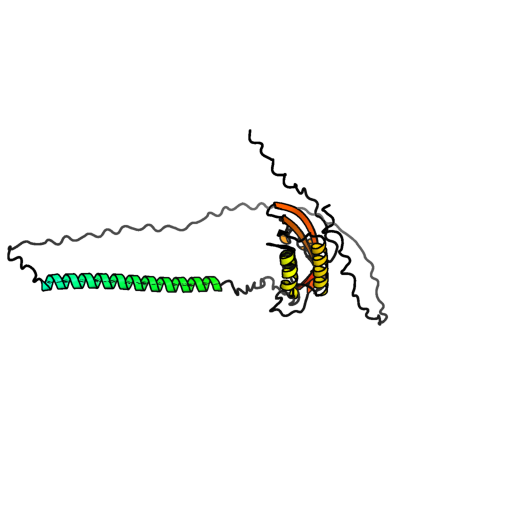n of unknown function DUF2895 [TIGR03746] (101-301)

pLDDT: mean 73.94, std 25.34, range [29.31, 98.56]

Foldseek 3Di:
DDDPLFFDDPPLLPDDPDDDDDDDDDDDDDDDDDDDDDDDDDDDDDDDDDDDDDDDDDDDDDDDDDDDDDDDDDDDDDDDDDDDDPPPPPPVVVVVVVVVVVVVVVVVVVVVVVVVVVVVVVVVVVVVCVVCVVPDDDDDPQAPVVPHDPDDPLADDLVLLQVLVLVLVQCQFFAAWFQLPSNVVSLVLCVQAADPSVSVVSVVSSVVCVVVVNGGQKGKGKDADPCPGCVNPVCVQWPDPDSFKIWGKTFMWMWIDHPRDTPDIFTKIFGWIKGQADDDCVSPVSSMHTHGGPDGIGGDDDPPPDPDDPPPDPDD

Radius of gyration: 38.81 Å; chains: 1; bounding box: 88×119×78 Å